Protein AF-A0A8I1WDH3-F1 (afdb_monomer)

Nearest PDB structures (foldseek):
  1axi-assembly1_A-2  TM=2.577E-01  e=2.439E+00  Homo sapiens
  6ghj-assembly1_A  TM=2.628E-01  e=5.345E+00  Streptococcus thermophilus LMG 18311
  5oxn-assembly1_A  TM=2.702E-01  e=7.913E+00  Streptococcus thermophilus LMG 18311

Radius of gyration: 25.51 Å; Cα contacts (8 Å, |Δi|>4): 267; chains: 1; bounding box: 68×43×65 Å

Secondary structure (DSSP, 8-state):
-HHHHHIIIIIHHHHHHHHHHHHTT---SSPPPHHHHHHHHHHHHHHHHHHHHHHHHHHHHHH--SPPP-SHHHHHHHTTSHHHHHHHHHHHHHHHHHHHHHIIIIIHHHHHHHHHHHHHHTT-PPPPSSS-HHHHHHHHHHHHHHHHHHH--S---PPPP-EEEEEETTEEEEEEEEEEEEE--TT-SS--EEEESHHHHHHHHHHH-PPEEEEEE-TTT-EEEEEE---HHHHHTT-

Sequence (239 aa):
MEQLISVLVFSLPGLLAYFWIQILGINPAVKHNAGELVGLSALLWIPVSLINVLIMNIISSHFHWWSYMKTVGDIKSNAEDIHFLTFFTIITLFSSLLVSAIWAVFLYGVFLSLINKIRLFRNIVPLNETTSIWDTFFLAFDVDKKIKRKDEKKKKEETPPLVVEIYYLNNPDNKMYGAVSNMSRPFEAERALILQEPDEWKQAYQTYNYPVKKTYVDSKSGLVVNELNITFEAVVQKQ

Organism: Bacillus subtilis (NCBI:txid1423)

Solvent-accessible surface area (backbone atoms only — not comparable to full-atom values): 13598 Å² total; per-residue (Å²): 106,71,68,58,48,47,42,56,70,61,44,43,30,2,46,48,20,53,52,40,29,38,76,74,57,64,51,72,91,59,86,71,52,75,67,55,48,50,55,52,16,54,61,43,18,53,67,22,48,52,51,37,52,52,53,53,38,58,49,25,76,74,68,62,82,52,78,82,62,88,48,75,65,44,51,58,63,43,49,76,38,68,66,52,42,53,53,51,53,58,46,33,59,54,35,12,47,51,53,22,50,49,37,66,74,52,49,47,58,56,52,50,52,54,51,31,53,56,29,49,75,67,75,37,84,64,78,70,93,55,70,34,72,66,44,49,67,65,46,46,70,57,51,68,46,59,65,51,53,75,78,53,90,81,73,91,68,77,74,77,72,57,34,34,40,36,29,35,73,94,43,69,84,64,65,45,33,16,31,57,79,48,67,51,59,87,85,49,95,63,88,53,70,43,65,44,62,34,68,59,40,44,54,48,37,74,72,59,62,55,50,73,74,48,77,47,72,40,85,86,81,34,41,35,41,28,37,44,46,82,54,68,74,70,54,61,80,76,114

Mean predicted aligned error: 10.87 Å

Structure (mmCIF, N/CA/C/O backbone):
data_AF-A0A8I1WDH3-F1
#
_entry.id   AF-A0A8I1WDH3-F1
#
loop_
_atom_site.group_PDB
_atom_site.id
_atom_site.type_symbol
_atom_site.label_atom_id
_atom_site.label_alt_id
_atom_site.label_comp_id
_atom_site.label_asym_id
_atom_site.label_entity_id
_atom_site.label_seq_id
_atom_site.pdbx_PDB_ins_code
_atom_site.Cartn_x
_atom_site.Cartn_y
_atom_site.Cartn_z
_atom_site.occupancy
_atom_site.B_iso_or_equiv
_atom_site.auth_seq_id
_atom_site.auth_comp_id
_atom_site.auth_asym_id
_atom_site.auth_atom_id
_atom_site.pdbx_PDB_model_num
ATOM 1 N N . MET A 1 1 ? 31.471 -5.714 -11.323 1.00 63.62 1 MET A N 1
ATOM 2 C CA . MET A 1 1 ? 30.903 -4.709 -12.248 1.00 63.62 1 MET A CA 1
ATOM 3 C C . MET A 1 1 ? 29.610 -5.222 -12.868 1.00 63.62 1 MET A C 1
ATOM 5 O O . MET A 1 1 ? 28.571 -4.676 -12.535 1.00 63.62 1 MET A O 1
ATOM 9 N N . GLU A 1 2 ? 29.618 -6.320 -13.632 1.00 76.56 2 GLU A N 1
ATOM 10 C CA . GLU A 1 2 ? 28.394 -6.869 -14.258 1.00 76.56 2 GLU A CA 1
ATOM 11 C C . GLU A 1 2 ? 27.245 -7.149 -13.280 1.00 76.56 2 GLU A C 1
ATOM 13 O O . GLU A 1 2 ? 26.095 -6.823 -13.557 1.00 76.56 2 GLU A O 1
ATOM 18 N N . GLN A 1 3 ? 27.550 -7.702 -12.102 1.00 81.31 3 GLN A N 1
ATOM 19 C CA . GLN A 1 3 ? 26.532 -7.979 -11.088 1.00 81.31 3 GLN A CA 1
ATOM 20 C C . GLN A 1 3 ? 25.901 -6.694 -10.526 1.00 81.31 3 GLN A C 1
ATOM 22 O O . GLN A 1 3 ? 24.701 -6.662 -10.282 1.00 81.31 3 GLN A O 1
ATOM 27 N N . LEU A 1 4 ? 26.686 -5.620 -10.380 1.00 81.12 4 LEU A N 1
ATOM 28 C CA . LEU A 1 4 ? 26.190 -4.314 -9.939 1.00 81.12 4 LEU A CA 1
ATOM 29 C C . LEU A 1 4 ? 25.276 -3.692 -11.002 1.00 81.12 4 LEU A C 1
ATOM 31 O O . LEU A 1 4 ? 24.185 -3.235 -10.675 1.00 81.12 4 LEU A O 1
ATOM 35 N N . ILE A 1 5 ? 25.699 -3.734 -12.269 1.00 84.25 5 ILE A N 1
ATOM 36 C CA . ILE A 1 5 ? 24.916 -3.249 -13.414 1.00 84.25 5 ILE A CA 1
ATOM 37 C C . ILE A 1 5 ? 23.597 -4.019 -13.511 1.00 84.25 5 ILE A C 1
ATOM 39 O O . ILE A 1 5 ? 22.532 -3.421 -13.633 1.00 84.25 5 ILE A O 1
ATOM 43 N N . SER A 1 6 ? 23.657 -5.345 -13.380 1.00 83.81 6 SER A N 1
ATOM 44 C CA . SER A 1 6 ? 22.476 -6.204 -13.404 1.00 83.81 6 SER A CA 1
ATOM 45 C C . SER A 1 6 ? 21.494 -5.852 -12.285 1.00 83.81 6 SER A C 1
ATOM 47 O O . SER A 1 6 ? 20.310 -5.664 -12.540 1.00 83.81 6 SER A O 1
ATOM 49 N N . VAL A 1 7 ? 21.974 -5.662 -11.052 1.00 85.62 7 VAL A N 1
ATOM 50 C CA . VAL A 1 7 ? 21.116 -5.246 -9.930 1.00 85.62 7 VAL A CA 1
ATOM 51 C C . VAL A 1 7 ? 20.491 -3.873 -10.182 1.00 85.62 7 VAL A C 1
ATOM 53 O O . VAL A 1 7 ? 19.300 -3.684 -9.931 1.00 85.62 7 VAL A O 1
ATOM 56 N N . LEU A 1 8 ? 21.261 -2.918 -10.702 1.00 86.31 8 LEU A N 1
ATOM 57 C CA . LEU A 1 8 ? 20.780 -1.560 -10.934 1.00 86.31 8 LEU A CA 1
ATOM 58 C C . LEU A 1 8 ? 19.734 -1.499 -12.055 1.00 86.31 8 LEU A C 1
ATOM 60 O O . LEU A 1 8 ? 18.756 -0.768 -11.947 1.00 86.31 8 LEU A O 1
ATOM 64 N N . VAL A 1 9 ? 19.910 -2.281 -13.115 1.00 87.12 9 VAL A N 1
ATOM 65 C CA . VAL A 1 9 ? 19.000 -2.279 -14.267 1.00 87.12 9 VAL A CA 1
ATOM 66 C C . VAL A 1 9 ? 17.788 -3.185 -14.041 1.00 87.12 9 VAL A C 1
ATOM 68 O O . VAL A 1 9 ? 16.672 -2.835 -14.430 1.00 87.12 9 VAL A O 1
ATOM 71 N N . PHE A 1 10 ? 17.980 -4.346 -13.409 1.00 86.50 10 PHE A N 1
ATOM 72 C CA . PHE A 1 10 ? 16.957 -5.394 -13.328 1.00 86.50 10 PHE A CA 1
ATOM 73 C C . PHE A 1 10 ? 16.258 -5.505 -11.974 1.00 86.50 10 PHE A C 1
ATOM 75 O O . PHE A 1 10 ? 15.112 -5.942 -11.927 1.00 86.50 10 PHE A O 1
ATOM 82 N N . SER A 1 11 ? 16.885 -5.074 -10.878 1.00 89.62 11 SER A N 1
ATOM 83 C CA . SER A 1 11 ? 16.288 -5.197 -9.539 1.00 89.62 11 SER A CA 1
ATOM 84 C C . SER A 1 11 ? 15.826 -3.857 -8.976 1.00 89.62 11 SER A C 1
ATOM 86 O O . SER A 1 11 ? 14.748 -3.771 -8.387 1.00 89.62 11 SER A O 1
ATOM 88 N N . LEU A 1 12 ? 16.621 -2.800 -9.157 1.00 91.94 12 LEU A N 1
ATOM 89 C CA . LEU A 1 12 ? 16.355 -1.488 -8.567 1.00 91.94 12 LEU A CA 1
ATOM 90 C C . LEU A 1 12 ? 15.008 -0.871 -8.997 1.00 91.94 12 LEU A C 1
ATOM 92 O O . LEU A 1 12 ? 14.309 -0.381 -8.109 1.00 91.94 12 LEU A O 1
ATOM 96 N N . PRO A 1 13 ? 14.581 -0.915 -10.281 1.00 95.12 13 PRO A N 1
ATOM 97 C CA . PRO A 1 13 ? 13.304 -0.321 -10.684 1.00 95.12 13 PRO A CA 1
ATOM 98 C C . PRO A 1 13 ? 12.102 -0.921 -9.946 1.00 95.12 13 PRO A C 1
ATOM 100 O O . PRO A 1 13 ? 11.235 -0.192 -9.463 1.00 95.12 13 PRO A O 1
ATOM 103 N N . GLY A 1 14 ? 12.080 -2.250 -9.820 1.00 93.81 14 GLY A N 1
ATOM 104 C CA . GLY A 1 14 ? 11.023 -2.980 -9.126 1.00 93.81 14 GLY A CA 1
ATOM 105 C C . GLY A 1 14 ? 11.026 -2.738 -7.618 1.00 93.81 14 GLY A C 1
ATOM 106 O O . GLY A 1 14 ? 9.972 -2.505 -7.027 1.00 93.81 14 GLY A O 1
ATOM 107 N N . LEU A 1 15 ? 12.215 -2.716 -7.004 1.00 93.25 15 LEU A N 1
ATOM 108 C CA . LEU A 1 15 ? 12.369 -2.447 -5.573 1.00 93.25 15 LEU A CA 1
ATOM 109 C C . LEU A 1 15 ? 11.930 -1.025 -5.216 1.00 93.25 15 LEU A C 1
ATOM 111 O O . LEU A 1 15 ? 11.215 -0.837 -4.235 1.00 93.25 15 LEU A O 1
ATOM 115 N N . LEU A 1 16 ? 12.313 -0.026 -6.017 1.00 94.88 16 LEU A N 1
ATOM 116 C CA . LEU A 1 16 ? 11.890 1.356 -5.792 1.00 94.88 16 LEU A CA 1
ATOM 117 C C . LEU A 1 16 ? 10.376 1.497 -5.913 1.00 94.88 16 LEU A C 1
ATOM 119 O O . LEU A 1 16 ? 9.762 2.101 -5.040 1.00 94.88 16 LEU A O 1
ATOM 123 N N . ALA A 1 17 ? 9.761 0.903 -6.940 1.00 94.88 17 ALA A N 1
ATOM 124 C CA . ALA A 1 17 ? 8.306 0.924 -7.075 1.00 94.88 17 ALA A CA 1
ATOM 125 C C . ALA A 1 17 ? 7.612 0.269 -5.873 1.00 94.88 17 ALA A C 1
ATOM 127 O O . ALA A 1 17 ? 6.663 0.821 -5.324 1.00 94.88 17 ALA A O 1
ATOM 128 N N . TYR A 1 18 ? 8.125 -0.868 -5.403 1.00 92.12 18 TYR A N 1
ATOM 129 C CA . 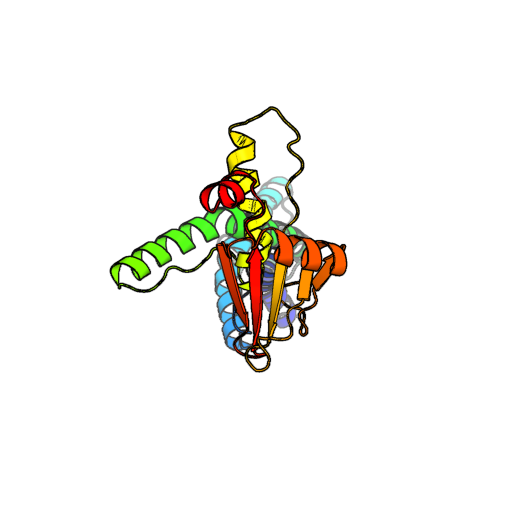TYR A 1 18 ? 7.610 -1.515 -4.201 1.00 92.12 18 TYR A CA 1
ATOM 130 C C . TYR A 1 18 ? 7.668 -0.594 -2.972 1.00 92.12 18 TYR A C 1
ATOM 132 O O . TYR A 1 18 ? 6.665 -0.434 -2.274 1.00 92.12 18 TYR A O 1
ATOM 140 N N . PHE A 1 19 ? 8.809 0.058 -2.724 1.00 90.56 19 PHE A N 1
ATOM 141 C CA . PHE A 1 19 ? 8.944 0.985 -1.598 1.00 90.56 19 PHE A CA 1
ATOM 142 C C . PHE A 1 19 ? 8.051 2.219 -1.743 1.00 90.56 19 PHE A C 1
ATOM 144 O O . PHE A 1 19 ? 7.444 2.646 -0.762 1.00 90.56 19 PHE A O 1
ATOM 151 N N . TRP A 1 20 ? 7.904 2.767 -2.950 1.00 93.94 20 TRP A N 1
ATOM 152 C CA . TRP A 1 20 ? 6.980 3.872 -3.194 1.00 93.94 20 TRP A CA 1
ATOM 153 C C . TRP A 1 20 ? 5.533 3.484 -2.896 1.00 93.94 20 TRP A C 1
ATOM 155 O O . TRP A 1 20 ? 4.842 4.240 -2.222 1.00 93.94 20 TRP A O 1
ATOM 165 N N . ILE A 1 21 ? 5.079 2.305 -3.328 1.00 90.44 21 ILE A N 1
ATOM 166 C CA . ILE A 1 21 ? 3.725 1.804 -3.040 1.00 90.44 21 ILE A CA 1
ATOM 167 C C . ILE A 1 21 ? 3.477 1.713 -1.524 1.00 90.44 21 ILE A C 1
ATOM 169 O O . ILE A 1 21 ? 2.414 2.122 -1.051 1.00 90.44 21 ILE A O 1
ATOM 173 N N . GLN A 1 22 ? 4.470 1.257 -0.754 1.00 85.94 22 GLN A N 1
ATOM 174 C CA . GLN A 1 22 ? 4.391 1.222 0.711 1.00 85.94 22 GLN A CA 1
ATOM 175 C C . GLN A 1 22 ? 4.320 2.616 1.338 1.00 85.94 22 GLN A C 1
ATOM 177 O O . GLN A 1 22 ? 3.480 2.874 2.202 1.00 85.94 22 GLN A O 1
ATOM 182 N N . ILE A 1 23 ? 5.179 3.534 0.883 1.00 84.69 23 ILE A N 1
ATOM 183 C CA . ILE A 1 23 ? 5.192 4.933 1.338 1.00 84.69 23 ILE A CA 1
ATOM 184 C C . ILE A 1 23 ? 3.852 5.614 1.027 1.00 84.69 23 ILE A C 1
ATOM 186 O O . ILE A 1 23 ? 3.358 6.397 1.835 1.00 84.69 23 ILE A O 1
ATOM 190 N N . LEU A 1 24 ? 3.232 5.277 -0.107 1.00 85.62 24 LEU A N 1
ATOM 191 C CA . LEU A 1 24 ? 1.904 5.750 -0.507 1.00 85.62 24 LEU A CA 1
ATOM 192 C C . LEU A 1 24 ? 0.753 5.094 0.281 1.00 85.62 24 LEU A C 1
ATOM 194 O O . LEU A 1 24 ? -0.410 5.411 0.038 1.00 85.62 24 LEU A O 1
ATOM 198 N N . GLY A 1 25 ? 1.055 4.220 1.244 1.00 73.06 25 GLY A N 1
ATOM 199 C CA . GLY A 1 25 ? 0.094 3.686 2.210 1.00 73.06 25 GLY A CA 1
ATOM 200 C C . GLY A 1 25 ? -0.509 2.333 1.841 1.00 73.06 25 GLY A C 1
ATOM 201 O O . GLY A 1 25 ? -1.302 1.802 2.621 1.00 73.06 25 GLY A O 1
ATOM 202 N N . ILE A 1 26 ? -0.120 1.735 0.711 1.00 80.25 26 ILE A N 1
ATOM 203 C CA . ILE A 1 26 ? -0.549 0.383 0.326 1.00 80.25 26 ILE A CA 1
ATOM 204 C C . ILE A 1 26 ? 0.463 -0.610 0.890 1.00 80.25 26 ILE A C 1
ATOM 206 O O . ILE A 1 26 ? 1.366 -1.101 0.213 1.00 80.25 26 ILE A O 1
ATOM 210 N N . ASN A 1 27 ? 0.317 -0.868 2.183 1.00 73.31 27 ASN A N 1
ATOM 211 C CA . ASN A 1 27 ? 1.166 -1.791 2.916 1.00 73.31 27 ASN A CA 1
ATOM 212 C C . ASN A 1 27 ? 0.539 -3.185 2.979 1.00 73.31 27 ASN A C 1
ATOM 214 O O . ASN A 1 27 ? -0.673 -3.310 3.187 1.00 73.31 27 ASN A O 1
ATOM 218 N N . PRO A 1 28 ? 1.348 -4.247 2.832 1.00 67.44 28 PRO A N 1
ATOM 219 C CA . PRO A 1 28 ? 0.855 -5.599 3.006 1.00 67.44 28 PRO A CA 1
ATOM 220 C C . PRO A 1 28 ? 0.483 -5.833 4.475 1.00 67.44 28 PRO A C 1
ATOM 222 O O . PRO A 1 28 ? 1.176 -5.387 5.389 1.00 67.44 28 PRO A O 1
ATOM 225 N N . ALA A 1 29 ? -0.604 -6.572 4.707 1.00 63.47 29 ALA A N 1
ATOM 226 C CA . ALA A 1 29 ? -1.064 -6.910 6.057 1.00 63.47 29 ALA A CA 1
ATOM 227 C C . ALA A 1 29 ? -0.070 -7.811 6.822 1.00 63.47 29 ALA A C 1
ATOM 229 O O . ALA A 1 29 ? -0.099 -7.875 8.049 1.00 63.47 29 ALA A O 1
ATOM 230 N N . VAL A 1 30 ? 0.812 -8.504 6.096 1.00 66.81 30 VAL A N 1
ATOM 231 C CA . VAL A 1 30 ? 1.860 -9.376 6.636 1.00 66.81 30 VAL A CA 1
ATOM 232 C C . VAL A 1 30 ? 3.184 -9.014 5.972 1.00 66.81 30 VAL A C 1
ATOM 234 O O . VAL A 1 30 ? 3.225 -8.699 4.784 1.00 66.81 30 VAL A O 1
ATOM 237 N N . LYS A 1 31 ? 4.280 -9.057 6.735 1.00 73.38 31 LYS A N 1
ATOM 238 C CA . LYS A 1 31 ? 5.620 -8.835 6.185 1.00 73.38 31 LYS A CA 1
ATOM 239 C C . LYS A 1 31 ? 5.948 -9.931 5.172 1.00 73.38 31 LYS A C 1
ATOM 241 O O . LYS A 1 31 ? 5.932 -11.108 5.522 1.00 73.38 31 LYS A O 1
ATOM 246 N N . HIS A 1 32 ? 6.282 -9.525 3.953 1.00 77.19 32 HIS A N 1
ATOM 247 C CA . HIS A 1 32 ? 6.744 -10.445 2.924 1.00 77.19 32 HIS A CA 1
ATOM 248 C C . HIS A 1 32 ? 8.101 -11.038 3.292 1.00 77.19 32 HIS A C 1
ATOM 250 O O . HIS A 1 32 ? 8.978 -10.335 3.803 1.00 77.19 32 HIS A O 1
ATOM 256 N N . ASN A 1 33 ? 8.287 -12.328 3.010 1.00 85.12 33 ASN A N 1
ATOM 257 C CA . ASN A 1 33 ? 9.621 -12.913 3.091 1.00 85.12 33 ASN A CA 1
ATOM 258 C C . ASN A 1 33 ? 10.504 -12.380 1.940 1.00 85.12 33 ASN A C 1
ATOM 260 O O . ASN A 1 33 ? 10.012 -11.792 0.974 1.00 85.12 33 ASN A O 1
ATOM 264 N N . ALA A 1 34 ? 11.818 -12.598 2.023 1.00 81.81 34 ALA A N 1
ATOM 265 C CA . ALA A 1 34 ? 12.757 -12.100 1.015 1.00 81.81 34 ALA A CA 1
ATOM 266 C C . ALA A 1 34 ? 12.453 -12.593 -0.419 1.00 81.81 34 ALA A C 1
ATOM 268 O O . ALA A 1 34 ? 12.595 -11.831 -1.369 1.00 81.81 34 ALA A O 1
ATOM 269 N N . GLY A 1 35 ? 12.001 -13.836 -0.587 1.00 83.50 35 GLY A N 1
ATOM 270 C CA . GLY A 1 35 ? 11.604 -14.393 -1.883 1.00 83.50 35 GLY A CA 1
ATOM 271 C C . GLY A 1 35 ? 10.318 -13.778 -2.444 1.00 83.50 35 GLY A C 1
ATOM 272 O O . GLY A 1 35 ? 10.263 -13.462 -3.630 1.00 83.50 35 GLY A O 1
ATOM 273 N N . GLU A 1 36 ? 9.309 -13.538 -1.603 1.00 83.50 36 GLU A N 1
ATOM 274 C CA . GLU A 1 36 ? 8.077 -12.838 -2.003 1.00 83.50 36 GLU A CA 1
ATOM 275 C C . GLU A 1 36 ? 8.373 -11.402 -2.445 1.00 83.50 36 GLU A C 1
ATOM 277 O O . GLU A 1 36 ? 7.854 -10.942 -3.462 1.00 83.50 36 GLU A O 1
ATOM 282 N N . LEU A 1 37 ? 9.266 -10.717 -1.725 1.00 85.12 37 LEU A N 1
ATOM 283 C CA . LEU A 1 37 ? 9.728 -9.380 -2.084 1.00 85.12 37 LEU A CA 1
ATOM 284 C C . LEU A 1 37 ? 10.414 -9.364 -3.457 1.00 85.12 37 LEU A C 1
ATOM 286 O O . LEU A 1 37 ? 10.143 -8.480 -4.269 1.00 85.12 37 LEU A O 1
ATOM 290 N N . VAL A 1 38 ? 11.274 -10.346 -3.737 1.00 83.81 38 VAL A N 1
ATOM 291 C CA . VAL A 1 38 ? 11.928 -10.485 -5.048 1.00 83.81 38 VAL A CA 1
ATOM 292 C C . VAL A 1 38 ? 10.897 -10.734 -6.149 1.00 83.81 38 VAL A C 1
ATOM 294 O O . VAL A 1 38 ? 10.963 -10.088 -7.193 1.00 83.81 38 VAL A O 1
ATOM 297 N N . GLY A 1 39 ? 9.917 -11.610 -5.912 1.00 85.94 39 GLY A N 1
ATOM 298 C CA . GLY A 1 39 ? 8.842 -11.879 -6.870 1.00 85.94 39 GLY A CA 1
ATOM 299 C C . GLY A 1 39 ? 7.998 -10.639 -7.183 1.00 85.94 39 GLY A C 1
ATOM 300 O O . GLY A 1 39 ? 7.758 -10.329 -8.349 1.00 85.94 39 GLY A O 1
ATOM 301 N N . LEU A 1 40 ? 7.598 -9.884 -6.155 1.00 87.19 40 LEU A N 1
ATOM 302 C CA . LEU A 1 40 ? 6.843 -8.637 -6.317 1.00 87.19 40 LEU A CA 1
ATOM 303 C C . LEU A 1 40 ? 7.660 -7.556 -7.029 1.00 87.19 40 LEU A C 1
ATOM 305 O O . LEU A 1 40 ? 7.150 -6.890 -7.929 1.00 87.19 40 LEU A O 1
ATOM 309 N N . SER A 1 41 ? 8.936 -7.415 -6.670 1.00 88.44 41 SER A N 1
ATOM 310 C CA . SER A 1 41 ? 9.860 -6.509 -7.352 1.00 88.44 41 SER A CA 1
ATOM 311 C C . SER A 1 41 ? 9.984 -6.856 -8.839 1.00 88.44 41 SER A C 1
ATOM 313 O O . SER A 1 41 ? 9.874 -5.972 -9.683 1.00 88.44 41 SER A O 1
ATOM 315 N N . ALA A 1 42 ? 10.110 -8.139 -9.190 1.00 89.75 42 ALA A N 1
ATOM 316 C CA . ALA A 1 42 ? 10.196 -8.573 -10.584 1.00 89.75 42 ALA A CA 1
ATOM 317 C C . ALA A 1 42 ? 8.929 -8.236 -11.396 1.00 89.75 42 ALA A C 1
ATOM 319 O O . ALA A 1 42 ? 9.028 -7.842 -12.558 1.00 89.75 42 ALA A O 1
ATOM 320 N N . LEU A 1 43 ? 7.739 -8.330 -10.792 1.00 91.94 43 LEU A N 1
ATOM 321 C CA . LEU A 1 43 ? 6.487 -7.927 -11.445 1.00 91.94 43 LEU A CA 1
ATOM 322 C C . LEU A 1 43 ? 6.418 -6.412 -11.669 1.00 91.94 43 LEU A C 1
ATOM 324 O O . LEU A 1 43 ? 6.022 -5.964 -12.744 1.00 91.94 43 LEU A O 1
ATOM 328 N N . LEU A 1 44 ? 6.828 -5.623 -10.673 1.00 93.06 44 LEU A N 1
ATOM 329 C CA . LEU A 1 44 ? 6.843 -4.159 -10.753 1.00 93.06 44 LEU A CA 1
ATOM 330 C C . LEU A 1 44 ? 7.969 -3.620 -11.641 1.00 93.06 44 LEU A C 1
ATOM 332 O O . LEU A 1 44 ? 7.861 -2.515 -12.169 1.00 93.06 44 LEU A O 1
ATOM 336 N N . TRP A 1 45 ? 9.028 -4.399 -11.853 1.00 94.50 45 TRP A N 1
ATOM 337 C CA . TRP A 1 45 ? 10.129 -4.036 -12.736 1.00 94.50 45 TRP A CA 1
ATOM 338 C C . TRP A 1 45 ? 9.662 -3.829 -14.179 1.00 94.50 45 TRP A C 1
ATOM 340 O O . TRP A 1 45 ? 10.115 -2.885 -14.822 1.00 94.50 45 TRP A O 1
ATOM 350 N N . ILE A 1 46 ? 8.740 -4.658 -14.683 1.00 92.69 46 ILE A N 1
ATOM 351 C CA . ILE A 1 46 ? 8.269 -4.594 -16.076 1.00 92.69 46 ILE A CA 1
ATOM 352 C C . ILE A 1 46 ? 7.689 -3.209 -16.427 1.00 92.69 46 ILE A C 1
ATOM 354 O O . ILE A 1 46 ? 8.209 -2.578 -17.351 1.00 92.69 46 ILE A O 1
ATOM 358 N N . PRO A 1 47 ? 6.650 -2.694 -15.734 1.00 94.88 47 PRO A N 1
ATOM 359 C CA . PRO A 1 47 ? 6.051 -1.410 -16.092 1.00 94.88 47 PRO A CA 1
ATOM 360 C C . PRO A 1 47 ? 7.021 -0.233 -15.930 1.00 94.88 47 PRO A C 1
ATOM 362 O O . PRO A 1 47 ? 7.011 0.680 -16.753 1.00 94.88 47 PRO A O 1
ATOM 365 N N . VAL A 1 48 ? 7.891 -0.259 -14.917 1.00 96.50 48 VAL A N 1
ATOM 366 C CA . VAL A 1 48 ? 8.877 0.809 -14.687 1.00 96.50 48 VAL A CA 1
ATOM 367 C C . VAL A 1 48 ? 9.934 0.812 -15.786 1.00 96.50 48 VAL A C 1
ATOM 369 O O . VAL A 1 48 ? 10.224 1.853 -16.373 1.00 96.50 48 VAL A O 1
ATOM 372 N N . SER A 1 49 ? 10.472 -0.361 -16.115 1.00 94.06 49 SER A N 1
ATOM 373 C CA . SER A 1 49 ? 11.504 -0.507 -17.139 1.00 94.06 49 SER A CA 1
ATOM 374 C C . SER A 1 49 ? 10.982 -0.201 -18.533 1.00 94.06 49 SER A C 1
ATOM 376 O O . SER A 1 49 ? 11.710 0.380 -19.333 1.00 94.06 49 SER A O 1
ATOM 378 N N . LEU A 1 50 ? 9.713 -0.505 -18.814 1.00 94.31 50 LEU A N 1
ATOM 379 C CA . LEU A 1 50 ? 9.070 -0.092 -20.058 1.00 94.31 50 LEU A CA 1
ATOM 380 C C . LEU A 1 50 ? 9.080 1.437 -20.203 1.00 94.31 50 LEU A C 1
ATOM 382 O O . LEU A 1 50 ? 9.492 1.952 -21.240 1.00 94.31 50 LEU A O 1
ATOM 386 N N . ILE A 1 51 ? 8.688 2.167 -19.155 1.00 95.69 51 ILE A N 1
ATOM 387 C CA . ILE A 1 51 ? 8.711 3.637 -19.152 1.00 95.69 51 ILE A CA 1
ATOM 388 C C . ILE A 1 51 ? 10.146 4.164 -19.260 1.00 95.69 51 ILE A C 1
ATOM 390 O O . ILE A 1 51 ? 10.397 5.080 -20.043 1.00 95.69 51 ILE A O 1
ATOM 394 N N . ASN A 1 52 ? 11.096 3.567 -18.536 1.00 95.25 52 ASN A N 1
ATOM 395 C CA . ASN A 1 52 ? 12.509 3.937 -18.629 1.00 95.25 52 ASN A CA 1
ATOM 396 C C . ASN A 1 52 ? 13.027 3.819 -20.058 1.00 95.25 52 ASN A C 1
ATOM 398 O O . ASN A 1 52 ? 13.602 4.770 -20.576 1.00 95.25 52 ASN A O 1
ATOM 402 N N . VAL A 1 53 ? 12.813 2.669 -20.701 1.00 94.69 53 VAL A N 1
ATOM 403 C CA . VAL A 1 53 ? 13.282 2.417 -22.067 1.00 94.69 53 VAL A CA 1
ATOM 404 C C . VAL A 1 53 ? 12.641 3.396 -23.046 1.00 94.69 53 VAL A C 1
ATOM 406 O O . VAL A 1 53 ? 13.342 3.929 -23.902 1.00 94.69 53 VAL A O 1
ATOM 409 N N . LEU A 1 54 ? 11.347 3.699 -22.893 1.00 95.31 54 LEU A N 1
ATOM 410 C CA . LEU A 1 54 ? 10.669 4.704 -23.714 1.00 95.31 54 LEU A CA 1
ATOM 411 C C . LEU A 1 54 ? 11.320 6.086 -23.578 1.00 95.31 54 LEU A C 1
ATOM 413 O O . LEU A 1 54 ? 11.686 6.684 -24.588 1.00 95.31 54 LEU A O 1
ATOM 417 N N . ILE A 1 55 ? 11.518 6.575 -22.350 1.00 95.06 55 ILE A N 1
ATOM 418 C CA . ILE A 1 55 ? 12.137 7.888 -22.100 1.00 95.06 55 ILE A CA 1
ATOM 419 C C . ILE A 1 55 ? 13.582 7.907 -22.612 1.00 95.06 55 ILE A C 1
ATOM 421 O O . ILE A 1 55 ? 13.981 8.833 -23.316 1.00 95.06 55 ILE A O 1
ATOM 425 N N . MET A 1 56 ? 14.358 6.864 -22.315 1.00 94.44 56 MET A N 1
ATOM 426 C CA . MET A 1 56 ? 15.748 6.747 -22.753 1.00 94.44 56 MET A CA 1
ATOM 427 C C . MET A 1 56 ? 15.861 6.721 -24.281 1.00 94.44 56 MET A C 1
ATOM 429 O O . MET A 1 56 ? 16.752 7.356 -24.840 1.00 94.44 56 MET A O 1
ATOM 433 N N . ASN A 1 57 ? 14.959 6.033 -24.982 1.00 95.19 57 ASN A N 1
ATOM 434 C CA . ASN A 1 57 ? 14.941 6.017 -26.444 1.00 95.19 57 ASN A CA 1
ATOM 435 C C . ASN A 1 57 ? 14.565 7.384 -27.040 1.00 95.19 57 ASN A C 1
ATOM 437 O O . ASN A 1 57 ? 15.140 7.769 -28.055 1.00 95.19 57 ASN A O 1
ATOM 441 N N . ILE A 1 58 ? 13.657 8.137 -26.405 1.00 93.81 58 ILE A N 1
ATOM 442 C CA . ILE A 1 58 ? 13.322 9.515 -26.814 1.00 93.81 58 ILE A CA 1
ATOM 443 C C . ILE A 1 58 ? 14.531 10.445 -26.645 1.00 93.81 58 ILE A C 1
ATOM 445 O O . ILE A 1 58 ? 14.793 11.288 -27.500 1.00 93.81 58 ILE A O 1
ATOM 449 N N . ILE A 1 59 ? 15.294 10.298 -25.561 1.00 92.31 59 ILE A N 1
ATOM 450 C CA . ILE A 1 59 ? 16.510 11.096 -25.345 1.00 92.31 59 ILE A CA 1
ATOM 451 C C . ILE A 1 59 ? 17.583 10.707 -26.373 1.00 92.31 59 ILE A C 1
ATOM 453 O O . ILE A 1 59 ? 18.164 11.579 -27.017 1.00 92.31 59 ILE A O 1
ATOM 457 N N . SER A 1 60 ? 17.800 9.408 -26.599 1.00 91.75 60 SER A N 1
ATOM 458 C CA . SER A 1 60 ? 18.761 8.923 -27.600 1.00 91.75 60 SER A CA 1
ATOM 459 C C . SER A 1 60 ? 18.417 9.363 -29.025 1.00 91.75 60 SER A C 1
ATOM 461 O O . SER A 1 60 ? 19.327 9.679 -29.787 1.00 91.75 60 SER A O 1
ATOM 463 N N . SER A 1 61 ? 17.137 9.486 -29.391 1.00 90.81 61 SER A N 1
ATOM 464 C CA . SER A 1 61 ? 16.775 9.973 -30.727 1.00 90.81 61 SER A CA 1
ATOM 465 C C . SER A 1 61 ? 17.164 11.434 -30.974 1.00 90.81 61 SER A C 1
ATOM 467 O O . SER A 1 61 ? 17.309 11.819 -32.127 1.00 90.81 61 SER A O 1
ATOM 469 N N . HIS A 1 62 ? 17.313 12.241 -29.917 1.00 90.25 62 HIS A N 1
ATOM 470 C CA . HIS A 1 62 ? 17.685 13.657 -30.015 1.00 90.25 62 HIS A CA 1
ATOM 471 C C . HIS A 1 62 ? 19.183 13.891 -29.806 1.00 90.25 62 HIS A C 1
ATOM 473 O O . HIS A 1 62 ? 19.773 14.728 -30.482 1.00 90.25 62 HIS A O 1
ATOM 479 N N . PHE A 1 63 ? 19.791 13.174 -28.858 1.00 88.12 63 PHE A N 1
ATOM 480 C CA . PHE A 1 63 ? 21.168 13.419 -28.422 1.00 88.12 63 PHE A CA 1
ATOM 481 C C . PHE A 1 63 ? 22.166 12.343 -28.868 1.00 88.12 63 PHE A C 1
ATOM 483 O O . PHE A 1 63 ? 23.371 12.566 -28.789 1.00 88.12 63 PHE A O 1
ATOM 490 N N . HIS A 1 64 ? 21.685 11.182 -29.326 1.00 86.06 64 HIS A N 1
ATOM 491 C CA . HIS A 1 64 ? 22.493 10.043 -29.784 1.00 86.06 64 HIS A CA 1
ATOM 492 C C . HIS A 1 64 ? 23.533 9.532 -28.769 1.00 86.06 64 HIS A C 1
ATOM 494 O O . HIS A 1 64 ? 24.556 8.973 -29.150 1.00 86.06 64 HIS A O 1
ATOM 500 N N . TRP A 1 65 ? 23.270 9.695 -27.468 1.00 85.69 65 TRP A N 1
ATOM 501 C CA . TRP A 1 65 ? 24.192 9.303 -26.393 1.00 85.69 65 TRP A CA 1
ATOM 502 C C . TRP A 1 65 ? 24.309 7.791 -26.163 1.00 85.69 65 TRP A C 1
ATOM 504 O O . TRP A 1 65 ? 25.287 7.339 -25.586 1.00 85.69 65 TRP A O 1
ATOM 514 N N . TRP A 1 66 ? 23.327 7.002 -26.597 1.00 90.69 66 TRP A N 1
ATOM 515 C CA . TRP A 1 66 ? 23.345 5.538 -26.518 1.00 90.69 66 TRP A CA 1
ATOM 516 C C . TRP A 1 66 ? 22.543 4.934 -27.665 1.00 90.69 66 TRP A C 1
ATOM 518 O O . TRP A 1 66 ? 21.747 5.623 -28.312 1.00 90.69 66 TRP A O 1
ATOM 528 N N . SER A 1 67 ? 22.720 3.635 -27.905 1.00 90.81 67 SER A N 1
ATOM 529 C CA . SER A 1 67 ? 22.012 2.925 -28.971 1.00 90.81 67 SER A CA 1
ATOM 530 C C . SER A 1 67 ? 20.530 2.758 -28.642 1.00 90.81 67 SER A C 1
ATOM 532 O O . SER A 1 67 ? 20.154 2.560 -27.485 1.00 90.81 67 SER A O 1
ATOM 534 N N . TYR A 1 68 ? 19.677 2.808 -29.664 1.00 91.94 68 TYR A N 1
ATOM 535 C CA . TYR A 1 68 ? 18.241 2.589 -29.505 1.00 91.94 68 TYR A CA 1
ATOM 536 C C . TYR A 1 68 ? 17.958 1.171 -28.989 1.00 91.94 68 TYR A C 1
ATOM 538 O O . TYR A 1 68 ? 18.424 0.193 -29.571 1.00 91.94 68 TYR A O 1
ATOM 546 N N . MET A 1 69 ? 17.163 1.052 -27.926 1.00 94.00 69 MET A N 1
ATOM 547 C CA . MET A 1 69 ? 16.905 -0.220 -27.246 1.00 94.00 69 MET A CA 1
ATOM 548 C C . MET A 1 69 ? 15.567 -0.823 -27.672 1.00 94.00 69 MET A C 1
ATOM 550 O O . MET A 1 69 ? 14.523 -0.183 -27.536 1.00 94.00 69 MET A O 1
ATOM 554 N N . LYS A 1 70 ? 15.581 -2.077 -28.132 1.00 91.00 70 LYS A N 1
ATOM 555 C CA . LYS A 1 70 ? 14.372 -2.880 -28.401 1.00 91.00 70 LYS A CA 1
ATOM 556 C C . LYS A 1 70 ? 14.327 -4.159 -27.577 1.00 91.00 70 LYS A C 1
ATOM 558 O O . LYS A 1 70 ? 13.246 -4.665 -27.291 1.00 91.00 70 LYS A O 1
ATOM 563 N N . THR A 1 71 ? 15.488 -4.687 -27.214 1.00 91.44 71 THR A N 1
ATOM 564 C CA . THR A 1 71 ? 15.640 -5.950 -26.500 1.00 91.44 71 THR A CA 1
ATOM 565 C C . THR A 1 71 ? 16.306 -5.740 -25.145 1.00 91.44 71 THR A C 1
ATOM 567 O O . THR A 1 71 ? 16.963 -4.732 -24.896 1.00 91.44 71 THR A O 1
ATOM 570 N N . VAL A 1 72 ? 16.182 -6.735 -24.266 1.00 86.88 72 VAL A N 1
ATOM 571 C CA . VAL A 1 72 ? 16.910 -6.760 -22.988 1.00 86.88 72 VAL A CA 1
ATOM 572 C C . VAL A 1 72 ? 18.431 -6.774 -23.206 1.00 86.88 72 VAL A C 1
ATOM 574 O O . VAL A 1 72 ? 19.172 -6.209 -22.402 1.00 86.88 72 VAL A O 1
ATOM 577 N N . GLY A 1 73 ? 18.896 -7.375 -24.308 1.00 87.06 73 GLY A N 1
ATOM 578 C CA . GLY A 1 73 ? 20.310 -7.380 -24.688 1.00 87.06 73 GLY A CA 1
ATOM 579 C C . GLY A 1 73 ? 20.848 -5.975 -24.957 1.00 87.06 73 GLY A C 1
ATOM 580 O O . GLY A 1 73 ? 21.936 -5.647 -24.490 1.00 87.06 73 GLY A O 1
ATOM 581 N N . ASP A 1 74 ? 20.055 -5.124 -25.610 1.00 90.94 74 ASP A N 1
ATOM 582 C CA . ASP A 1 74 ? 20.444 -3.741 -25.921 1.00 90.94 74 ASP A CA 1
ATOM 583 C C . ASP A 1 74 ? 20.601 -2.906 -24.645 1.00 90.94 74 ASP A C 1
ATOM 585 O O . ASP A 1 74 ? 21.538 -2.120 -24.518 1.00 90.94 74 ASP A O 1
ATOM 589 N N . ILE A 1 75 ? 19.713 -3.118 -23.666 1.00 90.12 75 ILE A N 1
ATOM 590 C CA . ILE A 1 75 ? 19.807 -2.467 -22.353 1.00 90.12 75 ILE A CA 1
ATOM 591 C C . ILE A 1 75 ? 21.109 -2.882 -21.666 1.00 90.12 75 ILE A C 1
ATOM 593 O O . ILE A 1 75 ? 21.834 -2.025 -21.167 1.00 90.12 75 ILE A O 1
ATOM 597 N N . LYS A 1 76 ? 21.427 -4.185 -21.664 1.00 88.19 76 LYS A N 1
ATOM 598 C CA . LYS A 1 76 ? 22.667 -4.693 -21.062 1.00 88.19 76 LYS A CA 1
ATOM 599 C C . LYS A 1 76 ? 23.900 -4.095 -21.741 1.00 88.19 76 LYS A C 1
ATOM 601 O O . LYS A 1 76 ? 24.805 -3.665 -21.039 1.00 88.19 76 LYS A O 1
ATOM 606 N N . SER A 1 77 ? 23.915 -4.046 -23.073 1.00 89.44 77 SER A N 1
ATOM 607 C CA . SER A 1 77 ? 25.041 -3.501 -23.839 1.00 89.44 77 SER A CA 1
ATOM 608 C C . SER A 1 77 ? 25.250 -2.010 -23.575 1.00 89.44 77 SER A C 1
ATOM 610 O O . SER A 1 77 ? 26.381 -1.583 -23.382 1.00 89.44 77 SER A O 1
ATOM 612 N N . ASN A 1 78 ? 24.177 -1.214 -23.531 1.00 91.19 78 ASN A N 1
ATOM 613 C CA . ASN A 1 78 ? 24.281 0.215 -23.227 1.00 91.19 78 ASN A CA 1
ATOM 614 C C . ASN A 1 78 ? 24.671 0.478 -21.764 1.00 91.19 78 ASN A C 1
ATOM 616 O O . ASN A 1 78 ? 25.268 1.507 -21.463 1.00 91.19 78 ASN A O 1
ATOM 620 N N . ALA A 1 79 ? 24.352 -0.440 -20.848 1.00 88.94 79 ALA A N 1
ATOM 621 C CA . ALA A 1 79 ? 24.638 -0.288 -19.424 1.00 88.94 79 ALA A CA 1
ATOM 622 C C . ALA A 1 79 ? 26.126 -0.396 -19.055 1.00 88.94 79 ALA A C 1
ATOM 624 O O . ALA A 1 79 ? 26.485 -0.140 -17.907 1.00 88.94 79 ALA A O 1
ATOM 625 N N . GLU A 1 80 ? 26.992 -0.737 -20.009 1.00 86.94 80 GLU A N 1
ATOM 626 C CA . GLU A 1 80 ? 28.442 -0.626 -19.843 1.00 86.94 80 GLU A CA 1
ATOM 627 C C . GLU A 1 80 ? 28.927 0.838 -19.878 1.00 86.94 80 GLU A C 1
ATOM 629 O O . GLU A 1 80 ? 29.996 1.134 -19.342 1.00 86.94 80 GLU A O 1
ATOM 634 N N . ASP A 1 81 ? 28.136 1.771 -20.427 1.00 89.38 81 ASP A N 1
ATOM 635 C CA . ASP A 1 81 ? 28.429 3.208 -20.396 1.00 89.38 81 ASP A CA 1
ATOM 636 C C . ASP A 1 81 ? 27.920 3.861 -19.099 1.00 89.38 81 ASP A C 1
ATOM 638 O O . ASP A 1 81 ? 26.746 3.772 -18.722 1.00 89.38 81 ASP A O 1
ATOM 642 N N . ILE A 1 82 ? 28.807 4.595 -18.428 1.00 88.62 82 ILE A N 1
ATOM 643 C CA . ILE A 1 82 ? 28.501 5.332 -17.202 1.00 88.62 82 ILE A CA 1
ATOM 644 C C . ILE A 1 82 ? 27.455 6.439 -17.407 1.00 88.62 82 ILE A C 1
ATOM 646 O O . ILE A 1 82 ? 26.662 6.701 -16.498 1.00 88.62 82 ILE A O 1
ATOM 650 N N . HIS A 1 83 ? 27.408 7.072 -18.584 1.00 89.19 83 HIS A N 1
ATOM 651 C CA . HIS A 1 83 ? 26.422 8.110 -18.899 1.00 89.19 83 HIS A CA 1
ATOM 652 C C . HIS A 1 83 ? 25.036 7.487 -18.971 1.00 89.19 83 HIS A C 1
ATOM 654 O O . HIS A 1 83 ? 24.117 7.943 -18.287 1.00 89.19 83 HIS A O 1
ATOM 660 N N . PHE A 1 84 ? 24.911 6.391 -19.723 1.00 92.88 84 PHE A N 1
ATOM 661 C CA . PHE A 1 84 ? 23.676 5.623 -19.794 1.00 92.88 84 PHE A CA 1
ATOM 662 C C . PHE A 1 84 ? 23.206 5.222 -18.398 1.00 92.88 84 PHE A C 1
ATOM 664 O O . PHE A 1 84 ? 22.058 5.467 -18.038 1.00 92.88 84 PHE A O 1
ATOM 671 N N . LEU A 1 85 ? 24.101 4.655 -17.589 1.00 91.94 85 LEU A N 1
ATOM 672 C CA . LEU A 1 85 ? 23.766 4.134 -16.269 1.00 91.94 85 LEU A CA 1
ATOM 673 C C . LEU A 1 85 ? 23.329 5.246 -15.301 1.00 91.94 85 LEU A C 1
ATOM 675 O O . LEU A 1 85 ? 22.368 5.076 -14.546 1.00 91.94 85 LEU A O 1
ATOM 679 N N . THR A 1 86 ? 23.962 6.418 -15.379 1.00 91.44 86 THR A N 1
ATOM 680 C CA . THR A 1 86 ? 23.582 7.603 -14.594 1.00 91.44 86 THR A CA 1
ATOM 681 C C . THR A 1 86 ? 22.188 8.100 -14.980 1.00 91.44 86 THR A C 1
ATOM 683 O O . THR A 1 86 ? 21.321 8.239 -14.112 1.00 91.44 86 THR A O 1
ATOM 686 N N . PHE A 1 87 ? 21.928 8.308 -16.275 1.00 93.56 87 PHE A N 1
ATOM 687 C CA . PHE A 1 87 ? 20.614 8.755 -16.753 1.00 93.56 87 PHE A CA 1
ATOM 688 C C . PHE A 1 87 ? 19.523 7.726 -16.466 1.00 93.56 87 PHE A C 1
ATOM 690 O O . PHE A 1 87 ? 18.450 8.087 -15.980 1.00 93.56 87 PHE A O 1
ATOM 697 N N . PHE A 1 88 ? 19.814 6.443 -16.684 1.00 94.06 88 PHE A N 1
ATOM 698 C CA . PHE A 1 88 ? 18.897 5.351 -16.389 1.00 94.06 88 PHE A CA 1
ATOM 699 C C . PHE A 1 88 ? 18.512 5.337 -14.908 1.00 94.06 88 PHE A C 1
ATOM 701 O O . PHE A 1 88 ? 17.332 5.210 -14.587 1.00 94.06 88 PHE A O 1
ATOM 708 N N . THR A 1 89 ? 19.474 5.523 -13.998 1.00 93.25 89 THR A N 1
ATOM 709 C CA . THR A 1 89 ? 19.209 5.571 -12.550 1.00 93.25 89 THR A CA 1
ATOM 710 C C . THR A 1 89 ? 18.286 6.735 -12.185 1.00 93.25 89 THR A C 1
ATOM 712 O O . THR A 1 89 ? 17.303 6.543 -11.469 1.00 93.25 89 THR A O 1
ATOM 715 N N . ILE A 1 90 ? 18.564 7.936 -12.705 1.00 94.81 90 ILE A N 1
ATOM 716 C CA . ILE A 1 90 ? 17.746 9.131 -12.446 1.00 94.81 90 ILE A CA 1
ATOM 717 C C . ILE A 1 90 ? 16.324 8.924 -12.971 1.00 94.81 90 ILE A C 1
ATOM 719 O O . ILE A 1 90 ? 15.357 9.135 -12.242 1.00 94.81 90 ILE A O 1
ATOM 723 N N . ILE A 1 91 ? 16.181 8.461 -14.213 1.00 95.88 91 ILE A N 1
ATOM 724 C CA . ILE A 1 91 ? 14.871 8.221 -14.827 1.00 95.88 91 ILE A CA 1
ATOM 725 C C . ILE A 1 91 ? 14.111 7.131 -14.067 1.00 95.88 91 ILE A C 1
ATOM 727 O O . ILE A 1 91 ? 12.921 7.303 -13.816 1.00 95.88 91 ILE A O 1
ATOM 731 N N . THR A 1 92 ? 14.796 6.077 -13.612 1.00 96.50 92 THR A N 1
ATOM 732 C CA . THR A 1 92 ? 14.215 5.007 -12.784 1.00 96.50 92 THR A CA 1
ATOM 733 C C . THR A 1 92 ? 13.582 5.542 -11.504 1.00 96.50 92 THR A C 1
ATOM 735 O O . THR A 1 92 ? 12.510 5.085 -11.104 1.00 96.50 92 THR A O 1
ATOM 738 N N . LEU A 1 93 ? 14.211 6.518 -10.847 1.00 95.88 93 LEU A N 1
ATOM 739 C CA . LEU A 1 93 ? 13.656 7.116 -9.635 1.00 95.88 93 LEU A CA 1
ATOM 740 C C . LEU A 1 93 ? 12.294 7.775 -9.909 1.00 95.88 93 LEU A C 1
ATOM 742 O O . LEU A 1 93 ? 11.341 7.555 -9.164 1.00 95.88 93 LEU A O 1
ATOM 746 N N . PHE A 1 94 ? 12.182 8.534 -11.001 1.00 96.69 94 PHE A N 1
ATOM 747 C CA . PHE A 1 94 ? 10.945 9.234 -11.359 1.00 96.69 94 PHE A CA 1
ATOM 748 C C . PHE A 1 94 ? 9.882 8.311 -11.958 1.00 96.69 94 PHE A C 1
ATOM 750 O O . PHE A 1 94 ? 8.702 8.434 -11.630 1.00 96.69 94 PHE A O 1
ATOM 757 N N . SER A 1 95 ? 10.272 7.372 -12.817 1.00 96.56 95 SER A N 1
ATOM 758 C CA . SER A 1 95 ? 9.343 6.424 -13.434 1.00 96.56 95 SER A CA 1
ATOM 759 C C . SER A 1 95 ? 8.766 5.455 -12.405 1.00 96.56 95 SER A C 1
ATOM 761 O O . SER A 1 95 ? 7.565 5.194 -12.432 1.00 96.56 95 SER A O 1
ATOM 763 N N . SER A 1 96 ? 9.574 4.978 -11.451 1.00 97.00 96 SER A N 1
ATOM 764 C CA . SER A 1 96 ? 9.091 4.129 -10.358 1.00 97.00 96 SER A CA 1
ATOM 765 C C . SER A 1 96 ? 8.076 4.863 -9.487 1.00 97.00 96 SER A C 1
ATOM 767 O O . SER A 1 96 ? 7.041 4.284 -9.151 1.00 97.00 96 SER A O 1
ATOM 769 N N . LEU A 1 97 ? 8.304 6.147 -9.194 1.00 96.31 97 LEU A N 1
ATOM 770 C CA . LEU A 1 97 ? 7.338 6.985 -8.488 1.00 96.31 97 LEU A CA 1
ATOM 771 C C . LEU A 1 97 ? 6.044 7.154 -9.297 1.00 96.31 97 LEU A C 1
ATOM 773 O O . LEU A 1 97 ? 4.959 6.978 -8.749 1.00 96.31 97 LEU A O 1
ATOM 777 N N . LEU A 1 98 ? 6.142 7.448 -10.597 1.00 95.75 98 LEU A N 1
ATOM 778 C CA . LEU A 1 98 ? 4.983 7.613 -11.479 1.00 95.75 98 LEU A CA 1
ATOM 779 C C . LEU A 1 98 ? 4.127 6.340 -11.546 1.00 95.75 98 LEU A C 1
ATOM 781 O O . LEU A 1 98 ? 2.915 6.409 -11.347 1.00 95.75 98 LEU A O 1
ATOM 785 N N . VAL A 1 99 ? 4.746 5.181 -11.792 1.00 95.56 99 VAL A N 1
ATOM 786 C CA . VAL A 1 99 ? 4.050 3.881 -11.825 1.00 95.56 99 VAL A CA 1
ATOM 787 C C . VAL A 1 99 ? 3.358 3.618 -10.494 1.00 95.56 99 VAL A C 1
ATOM 789 O O . VAL A 1 99 ? 2.189 3.235 -10.471 1.00 95.56 99 VAL A O 1
ATOM 792 N N . SER A 1 100 ? 4.051 3.876 -9.387 1.00 95.31 100 SER A N 1
ATOM 793 C CA . SER A 1 100 ? 3.513 3.669 -8.041 1.00 95.31 100 SER A CA 1
ATOM 794 C C . SER A 1 100 ? 2.353 4.611 -7.730 1.00 95.31 100 SER A C 1
ATOM 796 O O . SER A 1 100 ? 1.367 4.187 -7.135 1.00 95.31 100 SER A O 1
ATOM 798 N N . ALA A 1 101 ? 2.418 5.866 -8.178 1.00 93.75 101 ALA A N 1
ATOM 799 C CA . ALA A 1 101 ? 1.335 6.832 -8.024 1.00 93.75 101 ALA A CA 1
ATOM 800 C C . ALA A 1 101 ? 0.095 6.433 -8.839 1.00 93.75 101 ALA A C 1
ATOM 802 O O . ALA A 1 101 ? -1.017 6.460 -8.313 1.00 93.75 101 ALA A O 1
ATOM 803 N N . ILE A 1 102 ? 0.275 6.004 -10.094 1.00 93.56 102 ILE A N 1
ATOM 804 C CA . ILE A 1 102 ? -0.820 5.481 -10.930 1.00 93.56 102 ILE A CA 1
ATOM 805 C C . ILE A 1 102 ? -1.442 4.249 -10.270 1.00 93.56 102 ILE A C 1
ATOM 807 O O . ILE A 1 102 ? -2.669 4.132 -10.197 1.00 93.56 102 ILE A O 1
ATOM 811 N N . TRP A 1 103 ? -0.604 3.346 -9.758 1.00 92.50 103 TRP A N 1
ATOM 812 C CA . TRP A 1 103 ? -1.070 2.169 -9.039 1.00 92.50 103 TRP A CA 1
ATOM 813 C C . TRP A 1 103 ? -1.912 2.556 -7.824 1.00 92.50 103 TRP A C 1
ATOM 815 O O . TRP A 1 103 ? -3.047 2.099 -7.694 1.00 92.50 103 TRP A O 1
ATOM 825 N N . ALA A 1 104 ? -1.383 3.436 -6.975 1.00 88.31 104 ALA A N 1
ATOM 826 C CA . ALA A 1 104 ? -2.012 3.792 -5.714 1.00 88.31 104 ALA A CA 1
ATOM 827 C C . ALA A 1 104 ? -3.318 4.575 -5.883 1.00 88.31 104 ALA A C 1
ATOM 829 O O . ALA A 1 104 ? -4.283 4.318 -5.169 1.00 88.31 104 ALA A O 1
ATOM 830 N N . VAL A 1 105 ? -3.365 5.510 -6.833 1.00 86.56 105 VAL A N 1
ATOM 831 C CA . VAL A 1 105 ? -4.521 6.399 -7.010 1.00 86.56 105 VAL A CA 1
ATOM 832 C C . VAL A 1 105 ? -5.623 5.752 -7.846 1.00 86.56 105 VAL A C 1
ATOM 834 O O . VAL A 1 105 ? -6.800 5.987 -7.584 1.00 86.56 105 VAL A O 1
ATOM 837 N N . PHE A 1 106 ? -5.268 4.962 -8.862 1.00 87.75 106 PHE A N 1
ATOM 838 C CA . PHE A 1 106 ? -6.234 4.486 -9.853 1.00 87.75 106 PHE A CA 1
ATOM 839 C C . PHE A 1 106 ? -6.416 2.967 -9.828 1.00 87.75 106 PHE A C 1
ATOM 841 O O . PHE A 1 106 ? -7.533 2.478 -9.653 1.00 87.75 106 PHE A O 1
ATOM 848 N N . LEU A 1 107 ? -5.334 2.202 -9.994 1.00 89.69 107 LEU A N 1
ATOM 849 C CA . LEU A 1 107 ? -5.442 0.753 -10.208 1.00 89.69 107 LEU A CA 1
ATOM 850 C C . LEU A 1 107 ? -5.851 -0.004 -8.942 1.00 89.69 107 LEU A C 1
ATOM 852 O O . LEU A 1 107 ? -6.624 -0.958 -9.035 1.00 89.69 107 LEU A O 1
ATOM 856 N N . TYR A 1 108 ? -5.388 0.432 -7.769 1.00 88.31 108 TYR A N 1
ATOM 857 C CA . TYR A 1 108 ? -5.689 -0.231 -6.501 1.00 88.31 108 TYR A CA 1
ATOM 858 C C . TYR A 1 108 ? -7.197 -0.294 -6.219 1.00 88.31 108 TYR A C 1
ATOM 860 O O . TYR A 1 108 ? -7.718 -1.369 -5.923 1.00 88.31 108 TYR A O 1
ATOM 868 N N . GLY A 1 109 ? -7.921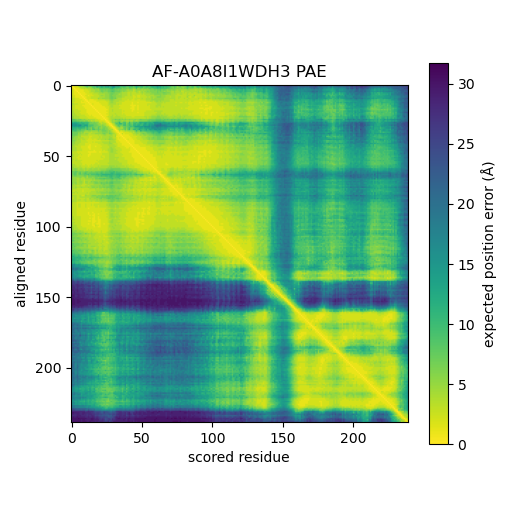 0.817 -6.396 1.00 86.00 109 GLY A N 1
ATOM 869 C CA . GLY A 1 109 ? -9.374 0.858 -6.191 1.00 86.00 109 GLY A CA 1
ATOM 870 C C . GLY A 1 109 ? -10.140 -0.047 -7.163 1.00 86.00 109 GLY A C 1
ATOM 871 O O . GLY A 1 109 ? -11.050 -0.777 -6.762 1.00 86.00 109 GLY A O 1
ATOM 872 N N . VAL A 1 110 ? -9.732 -0.077 -8.438 1.00 88.94 110 VAL A N 1
ATOM 873 C CA . VAL A 1 110 ? -10.319 -0.978 -9.449 1.00 88.94 110 VAL A CA 1
ATOM 874 C C . VAL A 1 110 ? -10.090 -2.441 -9.068 1.00 88.94 110 VAL A C 1
ATOM 876 O O . VAL A 1 110 ? -11.021 -3.251 -9.103 1.00 88.94 110 VAL A O 1
ATOM 879 N N . PHE A 1 111 ? -8.864 -2.775 -8.666 1.00 89.81 111 PHE A N 1
ATOM 880 C CA . PHE A 1 111 ? -8.486 -4.126 -8.268 1.00 89.81 111 PHE A CA 1
ATOM 881 C C . PHE A 1 111 ? -9.257 -4.589 -7.026 1.00 89.81 111 PHE A C 1
ATOM 883 O O . PHE A 1 111 ? -9.809 -5.692 -7.010 1.00 89.81 111 PHE A O 1
ATOM 890 N N . LEU A 1 112 ? -9.383 -3.723 -6.018 1.00 88.62 112 LEU A N 1
ATOM 891 C CA . LEU A 1 112 ? -10.151 -4.007 -4.810 1.00 88.62 112 LEU A CA 1
ATOM 892 C C . LEU A 1 112 ? -11.639 -4.223 -5.114 1.00 88.62 112 LEU A C 1
ATOM 894 O O . LEU A 1 112 ? -12.240 -5.167 -4.600 1.00 88.62 112 LEU A O 1
ATOM 898 N N . SER A 1 113 ? -12.229 -3.401 -5.989 1.00 88.56 113 SER A N 1
ATOM 899 C CA . SER A 1 113 ? -13.624 -3.562 -6.416 1.00 88.56 113 SER A CA 1
ATOM 900 C C . SER A 1 113 ? -13.861 -4.921 -7.080 1.00 88.56 113 SER A C 1
ATOM 902 O O . SER A 1 113 ? -14.836 -5.609 -6.767 1.00 88.56 113 SER A O 1
ATOM 904 N N . LEU A 1 114 ? -12.944 -5.354 -7.952 1.00 92.56 114 LEU A N 1
ATOM 905 C CA . LEU A 1 114 ? -13.013 -6.667 -8.593 1.00 92.56 114 LEU A CA 1
ATOM 906 C C . LEU A 1 114 ? -12.933 -7.806 -7.567 1.00 92.56 114 LEU A C 1
ATOM 908 O O . LEU A 1 114 ? -13.760 -8.719 -7.596 1.00 92.56 114 LEU A O 1
ATOM 912 N N . ILE A 1 115 ? -11.984 -7.734 -6.630 1.00 91.56 115 ILE A N 1
ATOM 913 C CA . ILE A 1 115 ? -11.852 -8.726 -5.556 1.00 91.56 115 ILE A CA 1
ATOM 914 C C . ILE A 1 115 ? -13.126 -8.777 -4.712 1.00 91.56 115 ILE A C 1
ATOM 916 O O . ILE A 1 115 ? -13.633 -9.863 -4.433 1.00 91.56 115 ILE A O 1
ATOM 920 N N . ASN A 1 116 ? -13.676 -7.625 -4.332 1.00 91.75 116 ASN A N 1
ATOM 921 C CA . ASN A 1 116 ? -14.882 -7.560 -3.515 1.00 91.75 116 ASN A CA 1
ATOM 922 C C . ASN A 1 116 ? -16.104 -8.138 -4.229 1.00 91.75 116 ASN A C 1
ATOM 924 O O . ASN A 1 116 ? -16.879 -8.846 -3.590 1.00 91.75 116 ASN A O 1
ATOM 928 N N . LYS A 1 117 ? -16.238 -7.957 -5.550 1.00 93.62 117 LYS A N 1
ATOM 929 C CA . LYS A 1 117 ? -17.278 -8.645 -6.336 1.00 93.62 117 LYS A CA 1
ATOM 930 C C . LYS A 1 117 ? -17.161 -10.167 -6.218 1.00 93.62 117 LYS A C 1
ATOM 932 O O . LYS A 1 117 ? -18.158 -10.837 -5.965 1.00 93.62 117 LYS A O 1
ATOM 937 N N . ILE A 1 118 ? -15.947 -10.709 -6.338 1.00 93.25 118 ILE A N 1
ATOM 938 C CA . ILE A 1 118 ? -15.696 -12.155 -6.212 1.00 93.25 118 ILE A CA 1
ATOM 939 C C . ILE A 1 118 ? -15.960 -12.639 -4.779 1.00 93.25 118 ILE A C 1
ATOM 941 O O . ILE A 1 118 ? -16.541 -13.705 -4.581 1.00 93.25 118 ILE A O 1
ATOM 945 N N . ARG A 1 119 ? -15.558 -11.870 -3.761 1.00 94.12 119 ARG A N 1
ATOM 946 C CA . ARG A 1 119 ? -15.787 -12.215 -2.348 1.00 94.12 119 ARG A CA 1
ATOM 947 C C . ARG A 1 119 ? -17.272 -12.247 -2.008 1.00 94.12 119 ARG A C 1
ATOM 949 O O . ARG A 1 119 ? -17.719 -13.230 -1.425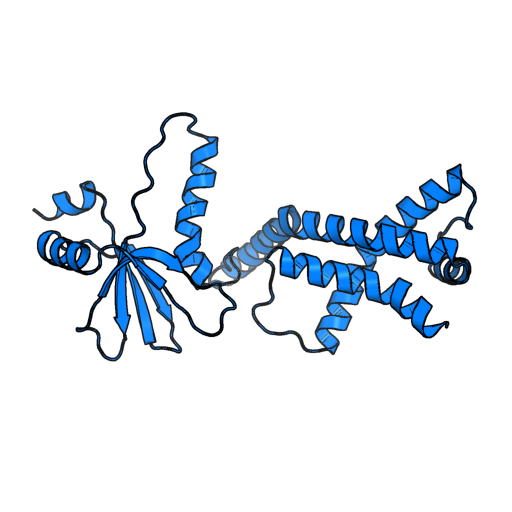 1.00 94.12 119 ARG A O 1
ATOM 956 N N . LEU A 1 120 ? -18.031 -11.238 -2.435 1.00 92.44 120 LEU A N 1
ATOM 957 C CA . LEU A 1 120 ? -19.479 -11.177 -2.234 1.00 92.44 120 LEU A CA 1
ATOM 958 C C . LEU A 1 120 ? -20.197 -12.318 -2.956 1.00 92.44 120 LEU A C 1
ATOM 960 O O . LEU A 1 120 ? -21.055 -12.959 -2.361 1.00 92.44 120 LEU A O 1
ATOM 964 N N . PHE A 1 121 ? -19.785 -12.648 -4.185 1.00 93.69 121 PHE A N 1
ATOM 965 C CA . PHE A 1 121 ? -20.295 -13.825 -4.896 1.00 93.69 121 PHE A CA 1
ATOM 966 C C . PHE A 1 121 ? -20.072 -15.131 -4.113 1.00 93.69 121 PHE A C 1
ATOM 968 O O . PHE A 1 121 ? -20.880 -16.052 -4.178 1.00 93.69 121 PHE A O 1
ATOM 975 N N . ARG A 1 122 ? -18.991 -15.205 -3.331 1.00 91.62 122 ARG A N 1
ATOM 976 C CA . ARG A 1 122 ? -18.671 -16.339 -2.453 1.00 91.62 122 ARG A CA 1
ATOM 977 C 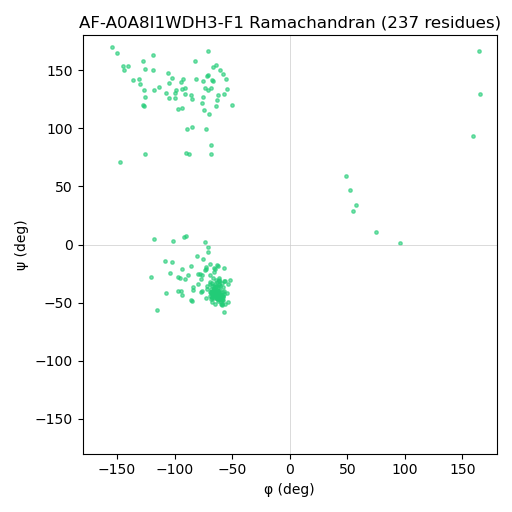C . ARG A 1 122 ? -19.251 -16.222 -1.035 1.00 91.62 122 ARG A C 1
ATOM 979 O O . ARG A 1 122 ? -18.904 -17.052 -0.200 1.00 91.62 122 ARG A O 1
ATOM 986 N N . ASN A 1 123 ? -20.093 -15.226 -0.747 1.00 91.94 123 ASN A N 1
ATOM 987 C CA . ASN A 1 123 ? -20.612 -14.918 0.596 1.00 91.94 123 ASN A CA 1
ATOM 988 C C . ASN A 1 123 ? -19.514 -14.650 1.647 1.00 91.94 123 ASN A C 1
ATOM 990 O O . ASN A 1 123 ? -19.653 -14.988 2.820 1.00 91.94 123 ASN A O 1
ATOM 994 N N . ILE A 1 124 ? -18.401 -14.044 1.227 1.00 88.94 124 ILE A N 1
ATOM 995 C CA . ILE A 1 124 ? -17.294 -13.629 2.094 1.00 88.94 124 ILE A CA 1
ATOM 996 C C . ILE A 1 124 ? -17.355 -12.106 2.279 1.00 88.94 124 ILE A C 1
ATOM 998 O O . ILE A 1 124 ? -17.561 -11.368 1.316 1.00 88.94 124 ILE A O 1
ATOM 1002 N N . VAL A 1 125 ? -17.112 -11.631 3.505 1.00 84.31 125 VAL A N 1
ATOM 1003 C CA . VAL A 1 125 ? -17.083 -10.198 3.856 1.00 84.31 125 VAL A CA 1
ATOM 1004 C C . VAL A 1 125 ? -16.091 -9.434 2.956 1.00 84.31 125 VAL A C 1
ATOM 1006 O O . VAL A 1 125 ? -14.968 -9.923 2.754 1.00 84.31 125 VAL A O 1
ATOM 1009 N N . PRO A 1 126 ? -16.468 -8.265 2.399 1.00 85.25 126 PRO A N 1
ATOM 1010 C CA . PRO A 1 126 ? -15.592 -7.470 1.543 1.00 85.25 126 PRO A CA 1
ATOM 1011 C C . PRO A 1 126 ? -14.360 -6.959 2.298 1.00 85.25 126 PRO A C 1
ATOM 1013 O O . PRO A 1 126 ? -14.360 -6.810 3.517 1.00 85.25 126 PRO A O 1
ATOM 1016 N N . LEU A 1 127 ? -13.291 -6.709 1.549 1.00 83.31 127 LEU A N 1
ATOM 1017 C CA . LEU A 1 127 ? -12.101 -6.022 2.032 1.00 83.31 127 LEU A CA 1
ATOM 1018 C C . LEU A 1 127 ? -12.335 -4.509 2.018 1.00 83.31 127 LEU A C 1
ATOM 1020 O O . LEU A 1 127 ? -12.952 -3.984 1.087 1.00 83.31 127 LEU A O 1
ATOM 1024 N N . ASN A 1 128 ? -11.803 -3.820 3.025 1.00 77.38 128 ASN A N 1
ATOM 1025 C CA . ASN A 1 128 ? -11.787 -2.361 3.076 1.00 77.38 128 ASN A CA 1
ATOM 1026 C C . ASN A 1 128 ? -10.619 -1.791 2.261 1.00 77.38 128 ASN A C 1
ATOM 1028 O O . ASN A 1 128 ? -9.619 -2.466 2.027 1.00 77.38 128 ASN A O 1
ATOM 1032 N N . GLU A 1 129 ? -10.748 -0.526 1.855 1.00 70.00 129 GLU A N 1
ATOM 1033 C CA . GLU A 1 129 ? -9.680 0.217 1.170 1.00 70.00 129 GLU A CA 1
ATOM 1034 C C . GLU A 1 129 ? -8.498 0.528 2.092 1.00 70.00 129 GLU A C 1
ATOM 1036 O O . GLU A 1 129 ? -7.348 0.525 1.653 1.00 70.00 129 GLU A O 1
ATOM 1041 N N . THR A 1 130 ? -8.781 0.771 3.373 1.00 71.69 130 THR A N 1
ATOM 1042 C CA . THR A 1 130 ? -7.764 1.050 4.388 1.00 71.69 130 THR A CA 1
ATOM 1043 C C . THR A 1 130 ? -7.033 -0.228 4.789 1.00 71.69 130 THR A C 1
ATOM 1045 O O . THR A 1 130 ? -7.627 -1.295 4.936 1.00 71.69 130 THR A O 1
ATOM 1048 N N . THR A 1 131 ? -5.721 -0.113 4.985 1.00 67.25 131 THR A N 1
ATOM 1049 C CA . THR A 1 131 ? -4.837 -1.248 5.296 1.00 67.25 131 THR A CA 1
ATOM 1050 C C . THR A 1 131 ? -4.970 -1.746 6.733 1.00 67.25 131 THR A C 1
ATOM 1052 O O . THR A 1 131 ? -4.500 -2.835 7.056 1.00 67.25 131 THR A O 1
ATOM 1055 N N . SER A 1 132 ? -5.637 -0.980 7.600 1.00 74.62 132 SER A N 1
ATOM 1056 C CA . SER A 1 132 ? -5.868 -1.329 8.997 1.00 74.62 132 SER A CA 1
ATOM 1057 C C . SER A 1 132 ? -7.300 -1.024 9.414 1.00 74.62 132 SER A C 1
ATOM 1059 O O . SER A 1 132 ? -7.850 0.019 9.076 1.00 74.62 132 SER A O 1
ATOM 1061 N N . ILE A 1 133 ? -7.879 -1.908 10.230 1.00 76.25 133 ILE A N 1
ATOM 1062 C CA . ILE A 1 133 ? -9.183 -1.683 10.874 1.00 76.25 133 ILE A CA 1
ATOM 1063 C C . ILE A 1 133 ? -9.120 -0.445 11.786 1.00 76.25 133 ILE A C 1
ATOM 1065 O O . ILE A 1 133 ? -10.113 0.263 11.924 1.00 76.25 133 ILE A O 1
ATOM 1069 N N . TRP A 1 134 ? -7.943 -0.155 12.360 1.00 76.56 134 TRP A N 1
ATOM 1070 C CA . TRP A 1 134 ? -7.686 1.077 13.114 1.00 76.56 134 TRP A CA 1
ATOM 1071 C C . TRP A 1 134 ? -7.930 2.311 12.237 1.00 76.56 134 TRP A C 1
ATOM 1073 O O . TRP A 1 134 ? -8.743 3.166 12.571 1.00 76.56 134 TRP A O 1
ATOM 1083 N N . ASP A 1 135 ? -7.330 2.335 11.047 1.00 74.31 135 ASP A N 1
ATOM 1084 C CA . ASP A 1 135 ? -7.572 3.389 10.064 1.00 74.31 135 ASP A CA 1
ATOM 1085 C C . ASP A 1 135 ? -9.021 3.410 9.589 1.00 74.31 135 ASP A C 1
ATOM 1087 O O . ASP A 1 135 ? -9.602 4.480 9.456 1.00 74.31 135 ASP A O 1
ATOM 1091 N N . THR A 1 136 ? -9.655 2.255 9.369 1.00 74.88 136 THR A N 1
ATOM 1092 C CA . THR A 1 136 ? -11.080 2.231 9.014 1.00 74.88 136 THR A CA 1
ATOM 1093 C C . THR A 1 136 ? -11.926 2.928 10.081 1.00 74.88 136 THR A C 1
ATOM 1095 O O . THR A 1 136 ? -12.839 3.673 9.740 1.00 74.88 136 THR A O 1
ATOM 1098 N N . PHE A 1 137 ? -11.648 2.699 11.363 1.00 79.56 137 PHE A N 1
ATOM 1099 C CA . PHE A 1 137 ? -12.448 3.258 12.446 1.00 79.56 137 PHE A CA 1
ATOM 1100 C C . PHE A 1 137 ? -12.222 4.766 12.609 1.00 79.56 137 PHE A C 1
ATOM 1102 O O . PHE A 1 137 ? -13.186 5.524 12.679 1.00 79.56 137 PHE A O 1
ATOM 1109 N N . PHE A 1 138 ? -10.963 5.209 12.602 1.00 76.19 138 PHE A N 1
ATOM 1110 C CA . PHE A 1 138 ? -10.619 6.598 12.906 1.00 76.19 138 PHE A CA 1
ATOM 1111 C C . PHE A 1 138 ? -10.462 7.507 11.669 1.00 76.19 138 PHE A C 1
ATOM 1113 O O . PHE A 1 138 ? -10.754 8.696 11.761 1.00 76.19 138 PHE A O 1
ATOM 1120 N N . LEU A 1 139 ? -10.058 6.991 10.496 1.00 64.50 139 LEU A N 1
ATOM 1121 C CA . LEU A 1 139 ? -9.939 7.778 9.251 1.00 64.50 139 LEU A CA 1
ATOM 1122 C C . LEU A 1 139 ? -11.237 7.835 8.437 1.00 64.50 139 LEU A C 1
ATOM 1124 O O . LEU A 1 139 ? -11.444 8.813 7.716 1.00 64.50 139 LEU A O 1
ATOM 1128 N N . ALA A 1 140 ? -12.143 6.850 8.540 1.00 55.59 140 ALA A N 1
ATOM 1129 C CA . ALA A 1 140 ? -13.448 6.947 7.862 1.00 55.59 140 ALA A CA 1
ATOM 1130 C C . ALA A 1 140 ? -14.288 8.129 8.378 1.00 55.59 140 ALA A C 1
ATOM 1132 O O . ALA A 1 140 ? -15.172 8.608 7.672 1.00 55.59 140 ALA A O 1
ATOM 1133 N N . PHE A 1 141 ? -13.957 8.652 9.561 1.00 49.59 141 PHE A N 1
ATOM 1134 C CA . PHE A 1 141 ? -14.484 9.912 10.074 1.00 49.59 141 PHE A CA 1
ATOM 1135 C C . PHE A 1 141 ? -14.185 11.114 9.156 1.00 49.59 141 PHE A C 1
ATOM 1137 O O . PHE A 1 141 ? -14.996 12.035 9.038 1.00 49.59 141 PHE A O 1
ATOM 1144 N N . ASP A 1 142 ? -13.041 11.087 8.469 1.00 48.16 142 ASP A N 1
ATOM 1145 C CA . ASP A 1 142 ? -12.563 12.173 7.610 1.00 48.16 142 ASP A CA 1
ATOM 1146 C C . ASP A 1 142 ? -12.910 11.934 6.118 1.00 48.16 142 ASP A C 1
ATOM 1148 O O . ASP A 1 142 ? -13.144 12.876 5.352 1.00 48.16 142 ASP A O 1
ATOM 1152 N N . VAL A 1 143 ? -13.028 10.665 5.691 1.00 41.78 143 VAL A N 1
ATOM 1153 C CA . VAL A 1 143 ? -13.347 10.277 4.296 1.00 41.78 143 VAL A CA 1
ATOM 1154 C C . VAL A 1 143 ? -14.828 10.465 3.942 1.00 41.78 143 VAL A C 1
ATOM 1156 O O . VAL A 1 143 ? -15.109 11.019 2.873 1.00 41.78 143 VAL A O 1
ATOM 1159 N N . ASP A 1 144 ? -15.769 10.145 4.843 1.00 44.72 144 ASP A N 1
ATOM 1160 C CA . ASP A 1 144 ? -17.211 10.414 4.638 1.00 44.72 144 ASP A CA 1
ATOM 1161 C C . ASP A 1 144 ? -17.496 11.914 4.385 1.00 44.72 144 ASP A C 1
ATOM 1163 O O . ASP A 1 144 ? -18.504 12.283 3.778 1.00 44.72 144 ASP A O 1
ATOM 1167 N N . LYS A 1 145 ? -16.577 12.808 4.779 1.00 44.12 145 LYS A N 1
ATOM 1168 C CA . LYS A 1 145 ? -16.664 14.256 4.537 1.00 44.12 145 LYS A CA 1
ATOM 1169 C C . LYS A 1 145 ? -16.018 14.733 3.242 1.00 44.12 145 LYS A C 1
ATOM 1171 O O . LYS A 1 145 ? -16.491 15.718 2.678 1.00 44.12 145 LYS A O 1
ATOM 1176 N N . LYS A 1 146 ? -14.970 14.083 2.723 1.00 41.28 146 LYS A N 1
ATOM 1177 C CA . LYS A 1 146 ? -14.379 14.487 1.427 1.00 41.28 146 LYS A CA 1
ATOM 1178 C C . LYS A 1 146 ? -15.305 14.187 0.249 1.00 41.28 146 LYS A C 1
ATOM 1180 O O . LYS A 1 146 ? -15.321 14.967 -0.700 1.00 41.28 146 LYS A O 1
ATOM 1185 N N . ILE A 1 147 ? -16.098 13.118 0.340 1.00 41.00 147 ILE A N 1
ATOM 1186 C CA . ILE A 1 147 ? -17.114 12.780 -0.665 1.00 41.00 147 ILE A CA 1
ATOM 1187 C C . ILE A 1 147 ? -18.263 13.804 -0.617 1.00 41.00 147 ILE A C 1
ATOM 1189 O O . ILE A 1 147 ? -18.595 14.375 -1.650 1.00 41.00 147 ILE A O 1
ATOM 1193 N N . LYS A 1 148 ? -18.755 14.177 0.575 1.00 38.78 148 LYS A N 1
ATOM 1194 C CA . LYS A 1 148 ? -19.775 15.239 0.730 1.00 38.78 148 LYS A CA 1
ATOM 1195 C C . LYS A 1 148 ? -19.285 16.650 0.354 1.00 38.78 148 LYS A C 1
ATOM 1197 O O . LYS A 1 148 ? -20.057 17.472 -0.128 1.00 38.78 148 LYS A O 1
ATOM 1202 N N . ARG A 1 149 ? -17.983 16.939 0.495 1.00 38.84 149 ARG A N 1
ATOM 1203 C CA . ARG A 1 149 ? -17.365 18.236 0.134 1.00 38.84 149 ARG A CA 1
ATOM 1204 C C . ARG A 1 149 ? -17.387 18.569 -1.362 1.00 38.84 149 ARG A C 1
ATOM 1206 O O . ARG A 1 149 ? -17.209 19.741 -1.695 1.00 38.84 149 ARG A O 1
ATOM 1213 N N . LYS A 1 150 ? -17.543 17.590 -2.263 1.00 38.25 150 LYS A N 1
ATOM 1214 C CA . LYS A 1 150 ? -17.647 17.881 -3.705 1.00 38.25 150 LYS A CA 1
ATOM 1215 C C . LYS A 1 150 ? -19.026 18.409 -4.099 1.00 38.25 150 LYS A C 1
ATOM 1217 O O . LYS A 1 150 ? -19.084 19.240 -5.003 1.00 38.25 150 LYS A O 1
ATOM 1222 N N . ASP A 1 151 ? -20.071 18.012 -3.380 1.00 44.88 151 ASP A N 1
ATOM 1223 C CA . ASP A 1 151 ? -21.450 18.376 -3.714 1.00 44.88 151 ASP A CA 1
ATOM 1224 C C . ASP A 1 151 ? -21.937 19.633 -2.972 1.00 44.88 151 ASP A C 1
ATOM 1226 O O . ASP A 1 151 ? -22.801 20.347 -3.474 1.00 44.88 151 ASP A O 1
ATOM 1230 N N . GLU A 1 152 ? -21.318 20.005 -1.845 1.00 41.47 152 GLU A N 1
ATOM 1231 C CA . GLU A 1 152 ? -21.774 21.141 -1.030 1.00 41.47 152 GLU A CA 1
ATOM 1232 C C . GLU A 1 152 ? -20.668 22.178 -0.772 1.00 41.47 152 GLU A C 1
ATOM 1234 O O . GLU A 1 152 ? -20.093 22.314 0.312 1.00 41.47 152 GLU A O 1
ATOM 1239 N N . LYS A 1 153 ? -20.389 23.008 -1.784 1.00 43.59 153 LYS A N 1
ATOM 1240 C CA . LYS A 1 153 ? -19.730 24.306 -1.573 1.00 43.59 153 LYS A CA 1
ATOM 1241 C C . LYS A 1 153 ? -20.690 25.243 -0.824 1.00 43.59 153 LYS A C 1
ATOM 1243 O O . LYS A 1 153 ? -21.370 26.019 -1.488 1.00 43.59 153 LYS A O 1
ATOM 1248 N N . LYS A 1 154 ? -20.734 25.193 0.517 1.00 41.94 154 LYS A N 1
ATOM 1249 C CA . LYS A 1 154 ? -21.026 26.318 1.451 1.00 41.94 154 LYS A CA 1
ATOM 1250 C C . LYS A 1 154 ? -21.481 25.812 2.830 1.00 41.94 154 LYS A C 1
ATOM 1252 O O . LYS A 1 154 ? -22.669 25.654 3.066 1.00 41.94 154 LYS A O 1
ATOM 1257 N N . LYS A 1 155 ? -20.526 25.677 3.752 1.00 37.56 155 LYS A N 1
ATOM 1258 C CA . LYS A 1 155 ? -20.551 26.100 5.172 1.00 37.56 155 LYS A CA 1
ATOM 1259 C C . LYS A 1 155 ? -19.388 25.391 5.868 1.00 37.56 155 LYS A C 1
ATOM 1261 O O . LYS A 1 155 ? -19.215 24.187 5.722 1.00 37.56 155 LYS A O 1
ATOM 1266 N N . LYS A 1 156 ? -18.556 26.141 6.597 1.00 38.50 156 LYS A N 1
ATOM 1267 C CA . LYS A 1 156 ? -17.679 25.562 7.621 1.00 38.50 156 LYS A CA 1
ATOM 1268 C C . LYS A 1 156 ? -18.597 25.074 8.746 1.00 38.50 156 LYS A C 1
ATOM 1270 O O . LYS A 1 156 ? -18.789 25.787 9.719 1.00 38.50 156 LYS A O 1
ATOM 1275 N N . GLU A 1 157 ? -19.241 23.928 8.569 1.00 44.88 157 GLU A N 1
ATOM 1276 C CA . GLU A 1 157 ? -19.709 23.176 9.727 1.00 44.88 157 GLU A CA 1
ATOM 1277 C C . GLU A 1 157 ? -18.457 22.636 10.406 1.00 44.88 157 GLU A C 1
ATOM 1279 O O . GLU A 1 157 ? -17.707 21.846 9.820 1.00 44.88 157 GLU A O 1
ATOM 1284 N N . GLU A 1 158 ? -18.179 23.160 11.600 1.00 48.25 158 GLU A N 1
ATOM 1285 C CA . GLU A 1 158 ? -17.206 22.571 12.505 1.00 48.25 158 GLU A CA 1
ATOM 1286 C C . GLU A 1 158 ? -17.547 21.096 12.631 1.00 48.25 158 GLU A C 1
ATOM 1288 O O . GLU A 1 158 ? -18.668 20.698 12.948 1.00 48.25 158 GLU A O 1
ATOM 1293 N N . THR A 1 159 ? -16.590 20.264 12.253 1.00 52.88 159 THR A N 1
ATOM 1294 C CA . THR A 1 159 ? -16.756 18.831 12.348 1.00 52.88 159 THR A CA 1
ATOM 1295 C C . THR A 1 159 ? -16.901 18.498 13.828 1.00 52.88 159 THR A C 1
ATOM 1297 O O . THR A 1 159 ? -15.952 18.793 14.557 1.00 52.88 159 THR A O 1
ATOM 1300 N N . PRO A 1 160 ? -18.026 17.906 14.279 1.00 63.50 160 PRO A N 1
ATOM 1301 C CA . PRO A 1 160 ? -18.132 17.509 15.674 1.00 63.50 160 PRO A CA 1
ATOM 1302 C C . PRO A 1 160 ? -16.950 16.587 15.994 1.00 63.50 160 PRO A C 1
ATOM 1304 O O . PRO A 1 160 ? -16.532 15.842 15.105 1.00 63.50 160 PRO A O 1
ATOM 1307 N N . PRO A 1 161 ? -16.351 16.672 17.186 1.00 77.25 161 PRO A N 1
ATOM 1308 C CA . PRO A 1 161 ? -15.226 15.820 17.542 1.00 77.25 161 PRO A CA 1
ATOM 1309 C C . PRO A 1 161 ? -15.634 14.340 17.508 1.00 77.25 161 PRO A C 1
ATOM 1311 O O . PRO A 1 161 ? -16.791 13.997 17.759 1.00 77.25 161 PRO A O 1
ATOM 1314 N N . LEU A 1 162 ? -14.686 13.449 17.198 1.00 86.00 162 LEU A N 1
ATOM 1315 C CA . LEU A 1 162 ? -14.898 12.012 17.364 1.00 86.00 162 LEU A CA 1
ATOM 1316 C C . LEU A 1 162 ? -14.866 11.700 18.861 1.00 86.00 162 LEU A C 1
ATOM 1318 O O . LEU A 1 162 ? -13.794 11.613 19.459 1.00 86.00 162 LEU A O 1
ATOM 1322 N N . VAL A 1 163 ? -16.043 11.564 19.460 1.00 90.31 163 VAL A N 1
ATOM 1323 C CA . VAL A 1 163 ? -16.188 11.242 20.880 1.00 90.31 163 VAL A CA 1
ATOM 1324 C C . VAL A 1 163 ? -16.265 9.737 21.046 1.00 90.31 163 VAL A C 1
ATOM 1326 O O . VAL A 1 163 ? -17.053 9.065 20.373 1.00 90.31 163 VAL A O 1
ATOM 1329 N N . VAL A 1 164 ? -15.442 9.213 21.947 1.00 93.12 164 VAL A N 1
ATOM 1330 C CA . VAL A 1 164 ? -15.324 7.778 22.174 1.00 93.12 164 VAL A CA 1
ATOM 1331 C C . VAL A 1 164 ? -15.532 7.399 23.630 1.00 93.12 164 VAL A C 1
ATOM 1333 O O . VAL A 1 164 ? -15.225 8.164 24.542 1.00 93.12 164 VAL A O 1
ATOM 1336 N N . GLU A 1 165 ? -16.023 6.183 23.823 1.00 93.94 165 GLU A N 1
ATOM 1337 C CA . GLU A 1 165 ? -15.987 5.437 25.078 1.00 93.94 165 GLU A CA 1
ATOM 1338 C C . GLU A 1 165 ? -14.964 4.302 24.924 1.00 93.94 165 GLU A C 1
ATOM 1340 O O . GLU A 1 165 ? -14.995 3.564 23.939 1.00 93.94 165 GLU A O 1
ATOM 1345 N N . ILE A 1 166 ? -14.049 4.160 25.881 1.00 93.88 166 ILE A N 1
ATOM 1346 C CA . ILE A 1 166 ? -12.944 3.198 25.847 1.00 93.88 166 ILE A CA 1
ATOM 1347 C C . ILE A 1 166 ? -12.959 2.353 27.116 1.00 93.88 166 ILE A C 1
ATOM 1349 O O . ILE A 1 166 ? -13.045 2.889 28.219 1.00 93.88 166 ILE A O 1
ATOM 1353 N N . TYR A 1 167 ? -12.822 1.039 26.970 1.00 93.81 167 TYR A N 1
ATOM 1354 C CA . TYR A 1 167 ? -12.672 0.110 28.091 1.00 93.81 167 TYR A CA 1
ATOM 1355 C C . TYR A 1 167 ? -11.939 -1.161 27.657 1.00 93.81 167 TYR A C 1
ATOM 1357 O O . TYR A 1 167 ? -11.721 -1.396 26.468 1.00 93.81 167 TYR A O 1
ATO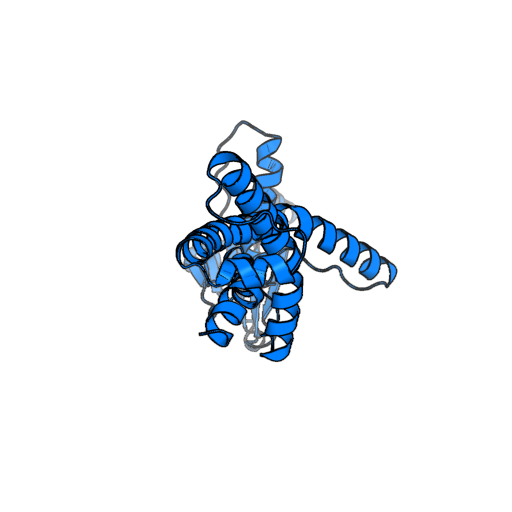M 1365 N N . TYR A 1 168 ? -11.564 -1.998 28.622 1.00 92.88 168 TYR A N 1
ATOM 1366 C CA . TYR A 1 168 ? -10.999 -3.318 28.348 1.00 92.88 168 TYR A CA 1
ATOM 1367 C C . TYR A 1 168 ? -12.044 -4.413 28.571 1.00 92.88 168 TYR A C 1
ATOM 1369 O O . TYR A 1 168 ? -12.825 -4.351 29.517 1.00 92.88 168 TYR A O 1
ATOM 1377 N N . LEU A 1 169 ? -12.037 -5.458 27.738 1.00 91.38 169 LEU A N 1
ATOM 1378 C CA . LEU A 1 169 ? -12.975 -6.588 27.831 1.00 91.38 169 LEU A CA 1
ATOM 1379 C C . LEU A 1 169 ? -12.953 -7.288 29.198 1.00 91.38 169 LEU A C 1
ATOM 1381 O O . LEU A 1 169 ? -13.975 -7.807 29.636 1.00 91.38 169 LEU A O 1
ATOM 1385 N N . ASN A 1 170 ? -11.802 -7.307 29.872 1.00 91.88 170 ASN A N 1
ATOM 1386 C CA . ASN A 1 170 ? -11.648 -7.891 31.206 1.00 91.88 170 ASN A CA 1
ATOM 1387 C C . ASN A 1 170 ? -12.121 -6.967 32.343 1.00 91.88 170 ASN A C 1
ATOM 1389 O O . ASN A 1 170 ? -12.195 -7.414 33.484 1.00 91.88 170 ASN A O 1
ATOM 1393 N N . ASN A 1 171 ? -12.412 -5.698 32.053 1.00 92.81 171 ASN A N 1
ATOM 1394 C CA . ASN A 1 171 ? -12.891 -4.719 33.021 1.00 92.81 171 ASN A CA 1
ATOM 1395 C C . ASN A 1 171 ? -13.846 -3.714 32.342 1.00 92.81 171 ASN A C 1
ATOM 1397 O O . ASN A 1 171 ? -13.476 -2.557 32.121 1.00 92.81 171 ASN A O 1
ATOM 1401 N N . PRO A 1 172 ? -15.064 -4.157 31.975 1.00 89.94 172 PRO A N 1
ATOM 1402 C CA . PRO A 1 172 ? -16.018 -3.338 31.229 1.00 89.94 172 PRO A CA 1
ATOM 1403 C C . PRO A 1 172 ? -16.598 -2.173 32.041 1.00 89.94 172 PRO A C 1
ATOM 1405 O O . PRO A 1 172 ? -17.142 -1.239 31.454 1.00 89.94 172 PRO A O 1
ATOM 1408 N N . ASP A 1 173 ? -16.478 -2.209 33.370 1.00 90.31 173 ASP A N 1
ATOM 1409 C CA . ASP A 1 173 ? -16.986 -1.162 34.261 1.00 90.31 173 ASP A CA 1
ATOM 1410 C C . ASP A 1 173 ? -16.052 0.056 34.311 1.00 90.31 173 ASP A C 1
ATOM 1412 O O . ASP A 1 173 ? -16.491 1.183 34.555 1.00 90.31 173 ASP A O 1
ATOM 1416 N N . ASN A 1 174 ? -14.759 -0.143 34.037 1.00 92.06 174 ASN A N 1
ATOM 1417 C CA . ASN A 1 174 ? -13.776 0.932 34.027 1.00 92.06 174 ASN A CA 1
ATOM 1418 C C . ASN A 1 174 ? -13.702 1.610 32.652 1.00 92.06 174 ASN A C 1
ATOM 1420 O O . ASN A 1 174 ? -12.796 1.357 31.854 1.00 92.06 174 ASN A O 1
ATOM 1424 N N . LYS A 1 175 ? -14.692 2.465 32.386 1.00 93.25 175 LYS A N 1
ATOM 1425 C CA . LYS A 1 175 ? -14.843 3.194 31.123 1.00 93.25 175 LYS A CA 1
ATOM 1426 C C . LYS A 1 175 ? -14.206 4.579 31.179 1.00 93.25 175 LYS A C 1
ATOM 1428 O O . LYS A 1 175 ? -14.440 5.348 32.114 1.00 93.25 175 LYS A O 1
ATOM 1433 N N . MET A 1 176 ? -13.460 4.913 30.134 1.00 93.44 176 MET A N 1
ATOM 1434 C CA . MET A 1 176 ? -12.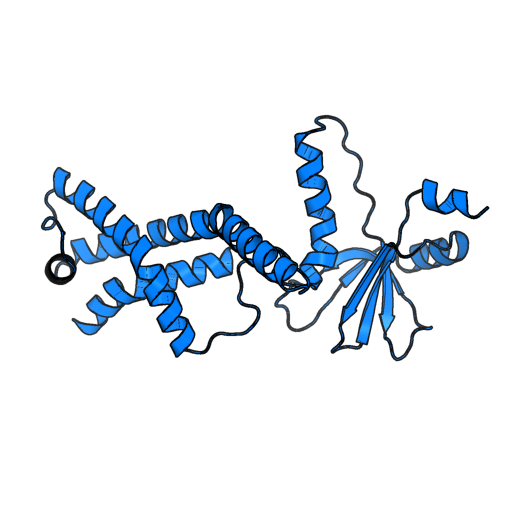941 6.249 29.851 1.00 93.44 176 MET A CA 1
ATOM 1435 C C . MET A 1 176 ? -13.731 6.869 28.702 1.00 93.44 176 MET A C 1
ATOM 1437 O O . MET A 1 176 ? -14.166 6.164 27.797 1.00 93.44 176 MET A O 1
ATOM 1441 N N . TYR A 1 177 ? -13.895 8.185 28.727 1.00 94.12 177 TYR A N 1
ATOM 1442 C CA . TYR A 1 177 ? -14.599 8.937 27.691 1.00 94.12 177 TYR A CA 1
ATOM 1443 C C . TYR A 1 177 ? -13.698 10.067 27.205 1.00 94.12 177 TYR A C 1
ATOM 1445 O O . TYR A 1 177 ? -12.786 10.461 27.927 1.00 94.12 177 TYR A O 1
ATOM 1453 N N . GLY A 1 178 ? -13.923 10.582 26.000 1.00 92.38 178 GLY A N 1
ATOM 1454 C CA . GLY A 1 178 ? -13.237 11.788 25.540 1.00 92.38 178 GLY A CA 1
ATOM 1455 C C . GLY A 1 178 ? -13.319 12.013 24.037 1.00 92.38 178 GLY A C 1
ATOM 1456 O O . GLY A 1 178 ? -13.678 11.113 23.274 1.00 92.38 178 GLY A O 1
ATOM 1457 N N . ALA A 1 179 ? -12.956 13.221 23.614 1.00 90.19 179 ALA A N 1
ATOM 1458 C CA . ALA A 1 179 ? -12.801 13.569 22.206 1.00 90.19 179 ALA A CA 1
ATOM 1459 C C . ALA A 1 179 ? -11.398 13.184 21.711 1.00 90.19 179 ALA A C 1
ATOM 1461 O O . ALA A 1 179 ? -10.392 13.598 22.286 1.00 90.19 179 ALA A O 1
ATOM 1462 N N . VAL A 1 180 ? -11.309 12.393 20.642 1.00 88.44 180 VAL A N 1
ATOM 1463 C CA . VAL A 1 180 ? -10.022 11.962 20.076 1.00 88.44 180 VAL A CA 1
ATOM 1464 C C . VAL A 1 180 ? -9.379 13.121 19.319 1.00 88.44 180 VAL A C 1
ATOM 1466 O O . VAL A 1 180 ? -9.903 13.550 18.292 1.00 88.44 180 VAL A O 1
ATOM 1469 N N . SER A 1 181 ? -8.222 13.598 19.786 1.00 82.94 181 SER A N 1
ATOM 1470 C CA . SER A 1 181 ? -7.449 14.630 19.077 1.00 82.94 181 SER A CA 1
ATOM 1471 C C . SER A 1 181 ? -6.369 14.035 18.175 1.00 82.94 181 SER A C 1
ATOM 1473 O O . SER A 1 181 ? -6.143 14.508 17.062 1.00 82.94 181 SER A O 1
ATOM 1475 N N . ASN A 1 182 ? -5.696 12.986 18.652 1.00 81.06 182 ASN A N 1
ATOM 1476 C CA . ASN A 1 182 ? -4.593 12.323 17.967 1.00 81.06 182 ASN A CA 1
ATOM 1477 C C . ASN A 1 182 ? -4.629 10.822 18.246 1.00 81.06 182 ASN A C 1
ATOM 1479 O O . ASN A 1 182 ? -5.081 10.375 19.301 1.00 81.06 182 ASN A O 1
ATOM 1483 N N . MET A 1 183 ? -4.080 10.057 17.310 1.00 81.50 183 MET A N 1
ATOM 1484 C CA . MET A 1 183 ? -3.974 8.609 17.402 1.00 81.50 183 MET A CA 1
ATOM 1485 C C . MET A 1 183 ? -2.634 8.130 16.853 1.00 81.50 183 MET A C 1
ATOM 1487 O O . MET A 1 183 ? -2.055 8.770 15.970 1.00 81.50 183 MET A O 1
ATOM 1491 N N . SER A 1 184 ? -2.183 6.978 17.341 1.00 77.88 184 SER A N 1
ATOM 1492 C CA . SER A 1 184 ? -1.059 6.249 16.759 1.00 77.88 184 SER A CA 1
ATOM 1493 C C . SER A 1 184 ? -1.304 5.890 15.299 1.00 77.88 184 SER A C 1
ATOM 1495 O O . SER A 1 184 ? -2.429 5.581 14.889 1.00 77.88 184 SER A O 1
ATOM 1497 N N . ARG A 1 185 ? -0.225 5.877 14.511 1.00 70.50 185 ARG A N 1
ATOM 1498 C CA . ARG A 1 185 ? -0.256 5.341 13.146 1.00 70.50 185 ARG A CA 1
ATOM 1499 C C . ARG A 1 185 ? -0.507 3.826 13.179 1.00 70.50 185 ARG A C 1
ATOM 1501 O O . ARG A 1 185 ? -0.074 3.160 14.116 1.00 70.50 185 ARG A O 1
ATOM 1508 N N . PRO A 1 186 ? -1.098 3.235 12.127 1.00 65.38 186 PRO A N 1
ATOM 1509 C CA . PRO A 1 186 ? -1.404 1.800 12.065 1.00 65.38 186 PRO A CA 1
ATOM 1510 C C . PRO A 1 186 ? -0.254 0.843 12.373 1.00 65.38 186 PRO A C 1
ATOM 1512 O O . PRO A 1 186 ? -0.502 -0.272 12.825 1.00 65.38 186 PRO A O 1
ATOM 1515 N N . PHE A 1 187 ? 0.978 1.256 12.065 1.00 64.62 187 PHE A N 1
ATOM 1516 C CA . PHE A 1 187 ? 2.184 0.432 12.168 1.00 64.62 187 PHE A CA 1
ATOM 1517 C C . PHE A 1 187 ? 3.013 0.732 13.420 1.00 64.62 187 PHE A C 1
ATOM 1519 O O . PHE A 1 187 ? 4.089 0.157 13.584 1.00 64.62 187 PHE A O 1
ATOM 1526 N N . GLU A 1 188 ? 2.545 1.626 14.293 1.00 67.88 188 GLU A N 1
ATOM 1527 C CA . GLU A 1 188 ? 3.143 1.780 15.616 1.00 67.88 188 GLU A CA 1
ATOM 1528 C C . GLU A 1 188 ? 2.845 0.529 16.452 1.00 67.88 188 GLU A C 1
ATOM 1530 O O . GLU A 1 188 ? 1.737 -0.010 16.430 1.00 67.88 188 GLU A O 1
ATOM 1535 N N . ALA A 1 189 ? 3.871 0.023 17.144 1.00 68.50 189 ALA A N 1
ATOM 1536 C CA . ALA A 1 189 ? 3.777 -1.222 17.908 1.00 68.50 189 ALA A CA 1
ATOM 1537 C C . ALA A 1 189 ? 2.781 -1.117 19.073 1.00 68.50 189 ALA A C 1
ATOM 1539 O O . ALA A 1 189 ? 2.148 -2.107 19.442 1.00 68.50 189 ALA A O 1
ATOM 1540 N N . GLU A 1 190 ? 2.639 0.088 19.616 1.00 72.06 190 GLU A N 1
ATOM 1541 C CA . GLU A 1 190 ? 1.711 0.424 20.683 1.00 72.06 190 GLU A CA 1
ATOM 1542 C C . GLU A 1 190 ? 0.657 1.378 20.137 1.00 72.06 190 GLU A C 1
ATOM 1544 O O . GLU A 1 190 ? 0.965 2.318 19.404 1.00 72.06 190 GLU A O 1
ATOM 1549 N N . ARG A 1 191 ? -0.603 1.115 20.480 1.00 78.88 191 ARG A N 1
ATOM 1550 C CA . ARG A 1 191 ? -1.719 1.976 20.103 1.00 78.88 191 ARG A CA 1
ATOM 1551 C C . ARG A 1 191 ? -1.974 2.960 21.225 1.00 78.88 191 ARG A C 1
ATOM 1553 O O . ARG A 1 191 ? -2.349 2.553 22.321 1.00 78.88 191 ARG A O 1
ATOM 1560 N N . ALA A 1 192 ? -1.813 4.239 20.924 1.00 81.38 192 ALA A N 1
ATOM 1561 C CA . ALA A 1 192 ? -2.136 5.330 21.821 1.00 81.38 192 ALA A CA 1
ATOM 1562 C C . ALA A 1 192 ? -3.214 6.236 21.215 1.00 81.38 192 ALA A C 1
ATOM 1564 O O . ALA A 1 192 ? -3.326 6.398 19.995 1.00 81.38 192 ALA A O 1
ATOM 1565 N N . LEU A 1 193 ? -4.004 6.836 22.102 1.00 86.69 193 LEU A N 1
ATOM 1566 C CA . LEU A 1 193 ? -4.995 7.860 21.797 1.00 86.69 193 LEU A CA 1
ATOM 1567 C C . LEU A 1 193 ? -4.772 9.033 22.745 1.00 86.69 193 LEU A C 1
ATOM 1569 O O . LEU A 1 193 ? -4.547 8.831 23.938 1.00 86.69 193 LEU A O 1
ATOM 1573 N N . ILE A 1 194 ? -4.863 10.249 22.218 1.00 85.62 194 ILE A N 1
ATOM 1574 C CA . ILE A 1 194 ? -4.960 11.455 23.038 1.00 85.62 194 ILE A CA 1
ATOM 1575 C C . ILE A 1 194 ? -6.439 11.820 23.129 1.00 85.62 194 ILE A C 1
ATOM 1577 O O . ILE A 1 194 ? -7.075 12.102 22.110 1.00 85.62 194 ILE A O 1
ATOM 1581 N N . LEU A 1 195 ? -6.969 11.782 24.351 1.00 90.12 195 LEU A N 1
ATOM 1582 C CA . LEU A 1 195 ? -8.338 12.174 24.668 1.00 90.12 195 LEU A CA 1
ATOM 1583 C C . LEU A 1 195 ? -8.351 13.590 25.238 1.00 90.12 195 LEU A C 1
ATOM 1585 O O . LEU A 1 195 ? -7.612 13.897 26.173 1.00 90.12 195 LEU A O 1
ATOM 1589 N N . GLN A 1 196 ? -9.217 14.430 24.690 1.00 90.44 196 GLN A N 1
ATOM 1590 C CA . GLN A 1 196 ? -9.535 15.745 25.225 1.00 90.44 196 GLN A CA 1
ATOM 1591 C C . GLN A 1 196 ? -10.751 15.653 26.147 1.00 90.44 196 GLN A C 1
ATOM 1593 O O . GLN A 1 196 ? -11.689 14.898 25.877 1.00 90.44 196 GLN A O 1
ATOM 1598 N N . GLU A 1 197 ? -10.700 16.436 27.228 1.00 91.31 197 GLU A N 1
ATOM 1599 C CA . GLU A 1 197 ? -11.816 16.672 28.158 1.00 91.31 197 GLU A CA 1
ATOM 1600 C C . GLU A 1 197 ? -12.479 15.385 28.705 1.00 91.31 197 GLU A C 1
ATOM 1602 O O . GLU A 1 197 ? -13.706 15.264 28.710 1.00 91.31 197 GLU A O 1
ATOM 1607 N N . PRO A 1 198 ? -11.708 14.381 29.170 1.00 91.81 198 PRO A N 1
ATOM 1608 C CA . PRO A 1 198 ? -12.268 13.069 29.493 1.00 91.81 198 PRO A CA 1
ATOM 1609 C C . PRO A 1 198 ? -13.319 13.095 30.612 1.00 91.81 198 PRO A C 1
ATOM 1611 O O . PRO A 1 198 ? -14.303 12.352 30.565 1.00 91.81 198 PRO A O 1
ATOM 1614 N N . ASP A 1 199 ? -13.142 13.972 31.601 1.00 92.75 199 ASP A N 1
ATOM 1615 C CA . ASP A 1 199 ? -14.071 14.114 32.723 1.00 92.75 199 ASP A CA 1
ATOM 1616 C C . ASP A 1 199 ? -15.393 14.773 32.305 1.00 92.75 199 ASP A C 1
ATOM 1618 O O . ASP A 1 199 ? -16.463 14.352 32.748 1.00 92.75 199 ASP A O 1
ATOM 1622 N N . GLU A 1 200 ? -1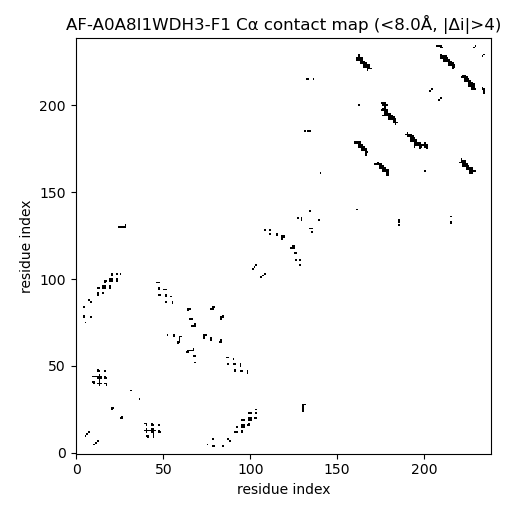5.340 15.760 31.410 1.00 91.69 200 GLU A N 1
ATOM 1623 C CA . GLU A 1 200 ? -16.524 16.460 30.901 1.00 91.69 200 GLU A CA 1
ATOM 1624 C C . GLU A 1 200 ? -17.371 15.517 30.043 1.00 91.69 200 GLU A C 1
ATOM 1626 O O . GLU A 1 200 ? -18.583 15.401 30.239 1.00 91.69 200 GLU A O 1
ATOM 1631 N N . TRP A 1 201 ? -16.726 14.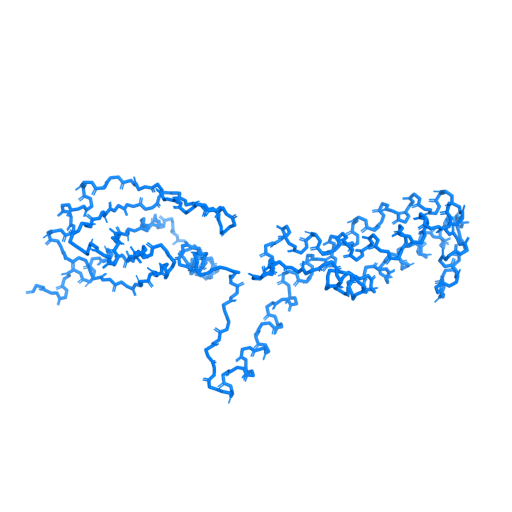744 29.165 1.00 92.69 201 TRP A N 1
ATOM 1632 C CA . TRP A 1 201 ? -17.408 13.734 28.356 1.00 92.69 201 TRP A CA 1
ATOM 1633 C C . TRP A 1 201 ? -18.000 12.603 29.193 1.00 92.69 201 TRP A C 1
ATOM 1635 O O . TRP A 1 201 ? -19.082 12.106 28.872 1.00 92.69 201 TRP A O 1
ATOM 1645 N N . LYS A 1 202 ? -17.350 12.228 30.299 1.00 93.00 202 LYS A N 1
ATOM 1646 C CA . LYS A 1 202 ? -17.908 11.264 31.253 1.00 93.00 202 LYS A CA 1
ATOM 1647 C C . LYS A 1 202 ? -19.198 11.787 31.890 1.00 93.00 202 LYS A C 1
ATOM 1649 O O . LYS A 1 202 ? -20.183 11.051 31.947 1.00 93.00 202 LYS A O 1
ATOM 1654 N N . GLN A 1 203 ? -19.217 13.044 32.334 1.00 91.62 203 GLN A N 1
ATOM 1655 C CA . GLN A 1 203 ? -20.419 13.675 32.897 1.00 91.62 203 GLN A CA 1
ATOM 1656 C C . GLN A 1 203 ? -21.535 13.808 31.850 1.00 91.62 203 GLN A C 1
ATOM 1658 O O . GLN A 1 203 ? -22.696 13.485 32.122 1.00 91.62 203 GLN A O 1
ATOM 1663 N N . ALA A 1 204 ? -21.185 14.222 30.630 1.00 89.25 204 ALA A N 1
ATOM 1664 C CA . ALA A 1 204 ? -22.127 14.321 29.522 1.00 89.25 204 ALA A CA 1
ATOM 1665 C C . ALA A 1 204 ? -22.749 12.955 29.192 1.00 89.25 204 ALA A C 1
ATOM 1667 O O . ALA A 1 204 ? -23.968 12.850 29.063 1.00 89.25 204 ALA A O 1
ATOM 1668 N N . TYR A 1 205 ? -21.950 11.886 29.134 1.00 89.19 205 TYR A N 1
ATOM 1669 C CA . TYR A 1 205 ? -22.461 10.536 28.897 1.00 89.19 205 TYR A CA 1
ATOM 1670 C C . TYR A 1 205 ? -23.420 10.070 29.998 1.00 89.19 205 TYR A C 1
ATOM 1672 O O . TYR A 1 205 ? -24.478 9.528 29.691 1.00 89.19 205 TYR A O 1
ATOM 1680 N N . GLN A 1 206 ? -23.101 10.324 31.271 1.00 89.31 206 GLN A N 1
ATOM 1681 C CA . GLN A 1 206 ? -23.993 9.993 32.392 1.00 89.31 206 GLN A CA 1
ATOM 1682 C C . GLN A 1 206 ? -25.339 10.727 32.318 1.00 89.31 206 GLN A C 1
ATOM 1684 O O . GLN A 1 206 ? -26.344 10.205 32.793 1.00 89.31 206 GLN A O 1
ATOM 1689 N N . THR A 1 207 ? -25.359 11.914 31.708 1.00 89.31 207 THR A N 1
ATOM 1690 C CA . THR A 1 207 ? -26.561 12.745 31.570 1.00 89.31 207 THR A CA 1
ATOM 1691 C C . THR A 1 207 ? -27.401 12.345 30.357 1.00 89.31 207 THR A C 1
ATOM 1693 O O . THR A 1 207 ? -28.612 12.174 30.467 1.00 89.31 207 THR A O 1
ATOM 1696 N N . TYR A 1 208 ? -26.767 12.201 29.191 1.00 87.31 208 TYR A N 1
ATOM 1697 C CA . TYR A 1 208 ? -27.460 12.052 27.907 1.00 87.31 208 TYR A CA 1
ATOM 1698 C C . TYR A 1 208 ? -27.503 10.612 27.385 1.00 87.31 208 TYR A C 1
ATOM 1700 O O . TYR A 1 208 ? -28.289 10.320 26.487 1.00 87.31 208 TYR A O 1
ATOM 1708 N N . ASN A 1 209 ? -26.682 9.712 27.937 1.00 87.50 209 ASN A N 1
ATOM 1709 C CA . ASN A 1 209 ? -26.589 8.300 27.564 1.00 87.50 209 ASN A CA 1
ATOM 1710 C C . ASN A 1 209 ? -26.468 8.086 26.042 1.00 87.50 209 ASN A C 1
ATOM 1712 O O . ASN A 1 209 ? -27.316 7.451 25.403 1.00 87.50 209 ASN A O 1
ATOM 1716 N N . TYR A 1 210 ? -25.419 8.675 25.458 1.00 88.62 210 TYR A N 1
ATOM 1717 C CA . TYR A 1 210 ? -25.196 8.673 24.013 1.00 88.62 210 TYR A CA 1
ATOM 1718 C C . TYR A 1 210 ? -25.141 7.244 23.446 1.00 88.62 210 TYR A C 1
ATOM 1720 O O . TYR A 1 210 ? -24.384 6.411 23.952 1.00 88.62 210 TYR A O 1
ATOM 1728 N N . PRO A 1 211 ? -25.897 6.932 22.377 1.00 89.75 211 PRO A N 1
ATOM 1729 C CA . PRO A 1 211 ? -25.879 5.598 21.799 1.00 89.75 211 PRO A CA 1
ATOM 1730 C C . PRO A 1 211 ? -24.569 5.328 21.051 1.00 89.75 211 PRO A C 1
ATOM 1732 O O . PRO A 1 211 ? -24.010 6.208 20.391 1.00 89.75 211 PRO A O 1
ATOM 1735 N N . VAL A 1 212 ? -24.109 4.077 21.113 1.00 89.31 212 VAL A N 1
ATOM 1736 C CA . VAL A 1 212 ? -22.934 3.605 20.373 1.00 89.31 212 VAL A CA 1
ATOM 1737 C C . VAL A 1 212 ? -23.291 3.427 18.900 1.00 89.31 212 VAL A C 1
ATOM 1739 O O . VAL A 1 212 ? -24.251 2.736 18.561 1.00 89.31 212 VAL A O 1
ATOM 1742 N N . LYS A 1 213 ? -22.503 4.036 18.015 1.00 87.75 213 LYS A N 1
ATOM 1743 C CA . LYS A 1 213 ? -22.676 3.959 16.559 1.00 87.75 213 LYS A CA 1
ATOM 1744 C C . LYS A 1 213 ? -21.833 2.851 15.934 1.00 87.75 213 LYS A C 1
ATOM 1746 O O . LYS A 1 213 ? -22.300 2.141 15.047 1.00 87.75 213 LYS A O 1
ATOM 1751 N N . LYS A 1 214 ? -20.577 2.732 16.367 1.00 88.44 214 LYS A N 1
ATOM 1752 C CA . LYS A 1 214 ? -19.614 1.735 15.890 1.00 88.44 214 LYS A CA 1
ATOM 1753 C C . LYS A 1 214 ? -18.734 1.291 17.044 1.00 88.44 214 LYS A C 1
ATOM 1755 O O . LYS A 1 214 ? -18.419 2.091 17.920 1.00 88.44 214 LYS A O 1
ATOM 1760 N N . THR A 1 215 ? -18.275 0.049 16.978 1.00 90.25 215 THR A N 1
ATOM 1761 C CA . THR A 1 215 ? -17.362 -0.524 17.964 1.00 90.25 215 THR A CA 1
ATOM 1762 C C . THR A 1 215 ? -16.135 -1.076 17.264 1.00 90.25 215 THR A C 1
ATOM 1764 O O . THR A 1 215 ? -16.231 -1.880 16.336 1.00 90.25 215 THR A O 1
ATOM 1767 N N . TYR A 1 216 ? -14.978 -0.642 17.732 1.00 90.31 216 TYR A N 1
ATOM 1768 C CA . TYR A 1 216 ? -13.685 -1.207 17.423 1.00 90.31 216 TYR A CA 1
ATOM 1769 C C . TYR A 1 216 ? -13.263 -2.142 18.555 1.00 90.31 216 TYR A C 1
ATOM 1771 O O . TYR A 1 216 ? -13.340 -1.771 19.724 1.00 90.31 216 TYR A O 1
ATOM 1779 N N . VAL A 1 217 ? -12.793 -3.340 18.209 1.00 89.88 217 VAL A N 1
ATOM 1780 C CA . VAL A 1 217 ? -12.279 -4.313 19.178 1.00 89.88 217 VAL A CA 1
ATOM 1781 C C . VAL A 1 217 ? -10.889 -4.752 18.749 1.00 89.88 217 VAL A C 1
ATOM 1783 O O . VAL A 1 217 ? -10.710 -5.325 17.673 1.00 89.88 217 VAL A O 1
ATOM 1786 N N . ASP A 1 218 ? -9.904 -4.518 19.610 1.00 87.69 218 ASP A N 1
ATOM 1787 C CA . ASP A 1 218 ? -8.588 -5.126 19.495 1.00 87.69 218 ASP A CA 1
ATOM 1788 C C . ASP A 1 218 ? -8.586 -6.460 20.241 1.00 87.69 218 ASP A C 1
ATOM 1790 O O . ASP A 1 218 ? -8.431 -6.522 21.459 1.00 87.69 218 ASP A O 1
ATOM 1794 N N . SER A 1 219 ? -8.735 -7.552 19.496 1.00 85.06 219 SER A N 1
ATOM 1795 C CA . SER A 1 219 ? -8.777 -8.899 20.066 1.00 85.06 219 SER A CA 1
ATOM 1796 C C . SER A 1 219 ? -7.483 -9.316 20.771 1.00 85.06 219 SER A C 1
ATOM 1798 O O . SER A 1 219 ? -7.501 -10.287 21.522 1.00 85.06 219 SER A O 1
ATOM 1800 N N . LYS A 1 220 ? -6.353 -8.636 20.522 1.00 84.56 220 LYS A N 1
ATOM 1801 C CA . LYS A 1 220 ? -5.064 -8.973 21.139 1.00 84.56 220 LYS A CA 1
ATOM 1802 C C . LYS A 1 220 ? -4.901 -8.314 22.505 1.00 84.56 220 LYS A C 1
ATOM 1804 O O . LYS A 1 220 ? -4.487 -8.980 23.447 1.00 84.56 220 LYS A O 1
ATOM 1809 N N . SER A 1 221 ? -5.185 -7.016 22.601 1.00 85.44 221 SER A N 1
ATOM 1810 C CA . SER A 1 221 ? -5.088 -6.270 23.864 1.00 85.44 221 SER A CA 1
ATOM 1811 C C . SER A 1 221 ? -6.362 -6.360 24.709 1.00 85.44 221 SER A C 1
ATOM 1813 O O . SER A 1 221 ? -6.328 -6.089 25.906 1.00 85.44 221 SER A O 1
ATOM 1815 N N . GLY A 1 222 ? -7.489 -6.735 24.099 1.00 88.25 222 GLY A N 1
ATOM 1816 C CA . GLY A 1 222 ? -8.808 -6.669 24.717 1.00 88.25 222 GLY A CA 1
ATOM 1817 C C . GLY A 1 222 ? -9.363 -5.246 24.809 1.00 88.25 222 GLY A C 1
ATOM 1818 O O . GLY A 1 222 ? -10.358 -5.046 25.498 1.00 88.25 222 GLY A O 1
ATOM 1819 N N . LEU A 1 223 ? -8.736 -4.264 24.152 1.00 90.69 223 LEU A N 1
ATOM 1820 C CA . LEU A 1 223 ? -9.212 -2.884 24.108 1.00 90.69 223 LEU A CA 1
ATOM 1821 C C . LEU A 1 223 ? -10.474 -2.778 23.243 1.00 90.69 223 LEU A C 1
ATOM 1823 O O . LEU A 1 223 ? -10.504 -3.258 22.107 1.00 90.69 223 LEU A O 1
ATOM 1827 N N . VAL A 1 224 ? -11.489 -2.094 23.759 1.00 92.19 224 VAL A N 1
ATOM 1828 C CA . VAL A 1 224 ? -12.724 -1.760 23.048 1.00 92.19 224 VAL A CA 1
ATOM 1829 C C . VAL A 1 224 ? -12.846 -0.247 22.957 1.00 92.19 224 VAL A C 1
ATOM 1831 O O . VAL A 1 224 ? -12.664 0.450 23.954 1.00 92.19 224 VAL A O 1
ATOM 1834 N N . VAL A 1 225 ? -13.159 0.255 21.763 1.00 92.75 225 VAL A N 1
ATOM 1835 C CA . VAL A 1 225 ? -13.418 1.676 21.510 1.00 92.75 225 VAL A CA 1
ATOM 1836 C C . VAL A 1 225 ? -14.771 1.816 20.821 1.00 92.75 225 VAL A C 1
ATOM 1838 O O . VAL A 1 225 ? -14.978 1.296 19.726 1.00 92.75 225 VAL A O 1
ATOM 1841 N N . ASN A 1 226 ? -15.692 2.530 21.451 1.00 92.62 226 ASN A N 1
ATOM 1842 C CA . ASN A 1 226 ? -17.032 2.808 20.950 1.00 92.62 226 ASN A CA 1
ATOM 1843 C C . ASN A 1 226 ? -17.111 4.252 20.449 1.00 92.62 226 ASN A C 1
ATOM 1845 O O . ASN A 1 226 ? -16.821 5.172 21.202 1.00 92.62 226 ASN A O 1
ATOM 1849 N N . GLU A 1 227 ? -17.539 4.461 19.204 1.00 91.81 227 GLU A N 1
ATOM 1850 C CA . GLU A 1 227 ? -17.906 5.786 18.685 1.00 91.81 227 GLU A CA 1
ATOM 1851 C C . GLU A 1 227 ? -19.284 6.158 19.242 1.00 91.81 227 GLU A C 1
ATOM 1853 O O . GLU A 1 227 ? -20.261 5.435 19.012 1.00 91.81 227 GLU A O 1
ATOM 1858 N N . LEU A 1 228 ? -19.370 7.283 19.952 1.00 90.00 228 LEU A N 1
ATOM 1859 C CA . LEU A 1 228 ? -20.614 7.780 20.532 1.00 90.00 228 LEU A CA 1
ATOM 1860 C C . LEU A 1 228 ? -21.331 8.721 19.561 1.00 90.00 228 LEU A C 1
ATOM 1862 O O . LEU A 1 228 ? -20.728 9.619 18.971 1.00 90.00 228 LEU A O 1
ATOM 1866 N N . ASN A 1 229 ? -22.642 8.540 19.402 1.00 87.31 229 ASN A N 1
ATOM 1867 C CA . ASN A 1 229 ? -23.451 9.443 18.596 1.00 87.31 229 ASN A CA 1
ATOM 1868 C C . ASN A 1 229 ? -23.900 10.659 19.419 1.00 87.31 229 ASN A C 1
ATOM 1870 O O . ASN A 1 229 ? -24.864 10.588 20.178 1.00 87.31 229 ASN A O 1
ATOM 1874 N N . ILE A 1 230 ? -23.210 11.781 19.215 1.00 82.75 230 ILE A N 1
ATOM 1875 C CA . ILE A 1 230 ? -23.442 13.049 19.922 1.00 82.75 230 ILE A CA 1
ATOM 1876 C C . ILE A 1 230 ? -24.421 14.000 19.210 1.00 82.75 230 ILE A C 1
ATOM 1878 O O . ILE A 1 230 ? -24.579 15.145 19.628 1.00 82.75 230 ILE A O 1
ATOM 1882 N N . THR A 1 231 ? -25.077 13.574 18.123 1.00 75.75 231 THR A N 1
ATOM 1883 C CA . THR A 1 231 ? -26.053 14.436 17.427 1.00 75.75 231 THR A CA 1
ATOM 1884 C C . THR A 1 231 ? -27.355 14.581 18.220 1.00 75.75 231 THR A C 1
ATOM 1886 O O . THR A 1 231 ? -27.910 13.601 18.715 1.00 75.75 231 THR A O 1
ATOM 1889 N N . PHE A 1 232 ? -27.857 15.819 18.314 1.00 56.44 232 PHE A N 1
ATOM 1890 C CA . PHE A 1 232 ? -29.041 16.193 19.106 1.00 56.44 232 PHE A CA 1
ATOM 1891 C C . PHE A 1 232 ? -30.293 15.359 18.786 1.00 56.44 232 PHE A C 1
ATOM 1893 O O . PHE A 1 232 ? -31.063 15.042 19.689 1.00 56.44 232 PHE A O 1
ATOM 1900 N N . GLU A 1 233 ? -30.477 14.941 17.531 1.00 54.66 233 GLU A N 1
ATOM 1901 C CA . GLU A 1 233 ? -31.620 14.115 17.113 1.00 54.66 233 GLU A CA 1
ATOM 1902 C C . GLU A 1 233 ? -31.667 12.752 17.825 1.00 54.66 233 GLU A C 1
ATOM 1904 O O . GLU A 1 233 ? -32.749 12.239 18.106 1.00 54.66 233 GLU A O 1
ATOM 1909 N N . ALA A 1 234 ? -30.510 12.183 18.178 1.00 50.47 234 ALA A N 1
ATOM 1910 C CA . ALA A 1 234 ? -30.428 10.890 18.857 1.00 50.47 234 ALA A CA 1
ATOM 1911 C C . ALA A 1 234 ? -30.757 10.975 20.358 1.00 50.47 234 ALA A C 1
ATOM 1913 O O . ALA A 1 234 ? -31.186 9.984 20.947 1.00 50.47 2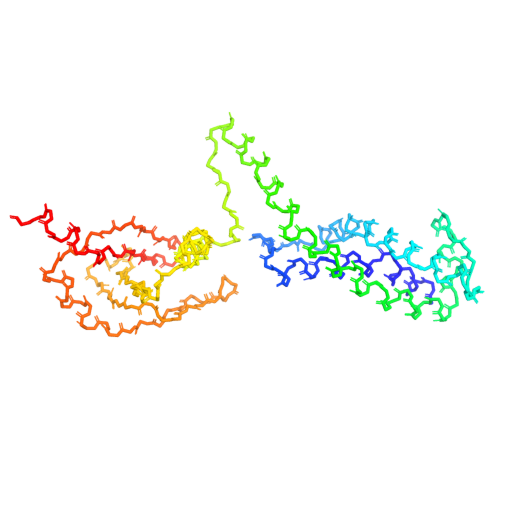34 ALA A O 1
ATOM 1914 N N . VAL A 1 235 ? -30.569 12.149 20.972 1.00 50.97 235 VAL A N 1
ATOM 1915 C CA . VAL A 1 235 ? -30.836 12.387 22.401 1.00 50.97 235 VAL A CA 1
ATOM 1916 C C . VAL A 1 235 ? -32.333 12.613 22.650 1.00 50.97 235 VAL A C 1
ATOM 1918 O O . VAL A 1 235 ? -32.866 12.163 23.660 1.00 50.97 235 VAL A O 1
ATOM 1921 N N . VAL A 1 236 ? -33.035 13.247 21.703 1.00 49.75 236 VAL A N 1
ATOM 1922 C CA . VAL A 1 236 ? -34.466 13.585 21.835 1.00 49.75 236 VAL A CA 1
ATOM 1923 C C . VAL A 1 236 ? -35.386 12.373 21.631 1.00 49.75 236 VAL A C 1
ATOM 1925 O O . VAL A 1 236 ? -36.459 12.327 22.215 1.00 49.75 236 VAL A O 1
ATOM 1928 N N . GLN A 1 237 ? -34.975 11.343 20.882 1.00 46.22 237 GLN A N 1
ATOM 1929 C CA . GLN A 1 237 ? -35.813 10.150 20.653 1.00 46.22 237 GLN A CA 1
ATOM 1930 C C . GLN A 1 237 ? -35.989 9.228 21.879 1.00 46.22 237 GLN A C 1
ATOM 1932 O O . GLN A 1 237 ? -36.687 8.219 21.778 1.00 46.22 237 GLN A O 1
ATOM 1937 N N . LYS A 1 238 ? -35.357 9.530 23.021 1.00 46.38 238 LYS A N 1
ATOM 1938 C CA . LYS A 1 238 ? -35.442 8.722 24.252 1.00 46.38 238 LYS A CA 1
ATOM 1939 C C . LYS A 1 238 ? -36.054 9.445 25.462 1.00 46.38 238 LYS A C 1
ATOM 1941 O O . LYS A 1 238 ? -36.066 8.848 26.539 1.00 46.38 238 LYS A O 1
ATOM 1946 N N . GLN A 1 239 ? -36.540 10.678 25.304 1.00 40.47 239 GLN A N 1
ATOM 1947 C CA . GLN A 1 239 ? -37.376 11.355 26.309 1.00 40.47 239 GLN A CA 1
ATOM 1948 C C . GLN A 1 239 ? -38.855 11.137 25.998 1.00 40.47 239 GLN A C 1
ATOM 1950 O O . GLN A 1 239 ? -39.616 10.935 26.968 1.00 40.47 239 GLN A O 1
#

pLDDT: mean 82.52, std 15.46, range [37.56, 97.0]

Foldseek 3Di:
DLVVLCCLLQQVLLLLLVVLLVVLQVDALDDDDPVRSSVSSNVRSVQLNVQLLVVLQVVCVPPVPADRDDDPVRSSVRSVDPVSSVSSNVSSNVSSNVSSVCCSPPVLVVVQVVVQVVCVVVVHDGDDPHSDVVCVVPVVLVVVVVVVVVVDDDDPPPRPFQKKWKDAQVCPPPIWIFGWPDWDDPPPPDTDTDGPPRVVRVVVCVVQVFDFDDWDADPVRRMIMTGGDPDPVRSVVPD